Protein 3P9V (pdb70)

Organism: Marinobacter nauticus (strain ATCC 700491 / DSM 11845 / VT8) (NCBI:txid351348)

Foldseek 3Di:
DAKAKDKDKDKDKAQFFLVVLLVQVQPCVNLCVQFPPWDDWACPPQQKTKTKRWDDDDPQIKIFIFMWHWDGDSVQQKIKIFGDPPTGFKGKIWMWHWDGDPGGMIIIMIIMIMMGDIPDDPVCHVVCNVVVNVVVVVSVVSSCSQSCQVVDPHND/DAKAKDKDKDKDKAQFFLCVLLVQVQPCVNLCVQFPPWPDWAPPDQQKIKTWRWDDDDPQIKIAIFMWHWDDDSVQQKIKIFGDPPTGFKGKIWMWHWDDPPGRMIIIMIIMIMMGDIPDPHVCHVPCNVVVRVVVVVRVVSSCSSSVVSD

Secondary structure (DSSP, 8-state):
-EEEEEEEEEEEEESS-HHHHHHHHT-HHHHHTTSTT---EEEEETTEEEE---BSSGGG-B---EEEEEEEETTTTEEEEEE-TTSTTEEEEEEEEEEESSSS-EEEEEEEEEEEEE-S-GGGHHHHHHHHHHHHHHHHHH--TGGGTTSSSS--/-EEEEEEEEEEEEESS-HHHHHHHHH-HHHHHTTSTT---EEEEETTEEEE---BS-GGG-B---EEEEEEEETTTTEEEEEE-TTSTTEEEEEEEEEEESSTT-EEEEEEEEEEEEE-S-GGGHHHHHHHHHHHHHHHHHH--HHHHHT-

B-factor: mean 30.35, std 13.58, range [10.69, 124.87]

CATH classification: 3.30.530.20

InterPro domains:
  IPR019587 Polyketide cyclase/dehydrase [PF10604] (10-152)
  IPR023393 START-like domain superfamily [G3DSA:3.30.530.20] (1-153)

Nearest PDB structures (foldseek):
  3p9v-assembly1_B-2  TM=1.007E+00  e=1.013E-31  Marinobacter nauticus VT8
  2pcs-assembly1_A  TM=7.409E-01  e=5.406E-08  Geobacillus kaustophilus HTA426
  3tl1-assembly2_B  TM=7.132E-01  e=1.121E-06  Streptomyces coelicolor
  2rez-assembly1_A  TM=6.236E-01  e=4.956E-07  Streptomyces glaucescens
  2res-assembly1_A  TM=6.385E-01  e=1.189E-06  Streptomyces glaucescens

Solvent-accessible surface area: 16990 Å² total

Structure (mmCIF, N/CA/C/O backbone):
data_3P9V
#
_entry.id   3P9V
#
_cell.length_a   55.260
_cell.length_b   55.600
_cell.length_c   102.340
_cell.angle_alpha   90.000
_cell.angle_beta   90.000
_cell.angle_gamma   90.000
#
_symmetry.space_group_name_H-M   'P 21 21 21'
#
loop_
_entity.id
_entity.type
_entity.pdbx_description
1 polymer 'Uncharacterized protein'
2 water water
#
loop_
_atom_site.group_PDB
_atom_site.id
_atom_site.type_symbol
_atom_site.label_atom_id
_atom_site.label_alt_id
_atom_site.label_comp_id
_atom_site.label_asym_id
_atom_site.label_entity_id
_atom_site.label_seq_id
_atom_site.pdbx_PDB_ins_code
_atom_site.Cartn_x
_atom_site.Cartn_y
_atom_site.Cartn_z
_atom_site.occupancy
_atom_site.B_iso_or_equiv
_atom_site.auth_seq_id
_atom_site.auth_comp_id
_atom_site.auth_asym_id
_atom_site.auth_atom_id
_atom_site.pdbx_PDB_model_num
ATOM 1 N N . ALA A 1 2 ? 66.803 41.743 70.137 1.00 36.09 2 ALA A N 1
ATOM 2 C CA . ALA A 1 2 ? 66.601 42.727 69.088 1.00 35.54 2 ALA A CA 1
ATOM 3 C C . ALA A 1 2 ? 65.334 43.559 69.258 1.00 27.65 2 ALA A C 1
ATOM 4 O O . ALA A 1 2 ? 65.219 44.601 68.632 1.00 26.40 2 ALA A O 1
ATOM 6 N N . ILE A 1 3 ? 64.386 43.114 70.088 1.00 25.56 3 ILE A N 1
ATOM 7 C CA . ILE A 1 3 ? 63.286 43.996 70.512 1.00 24.86 3 ILE A CA 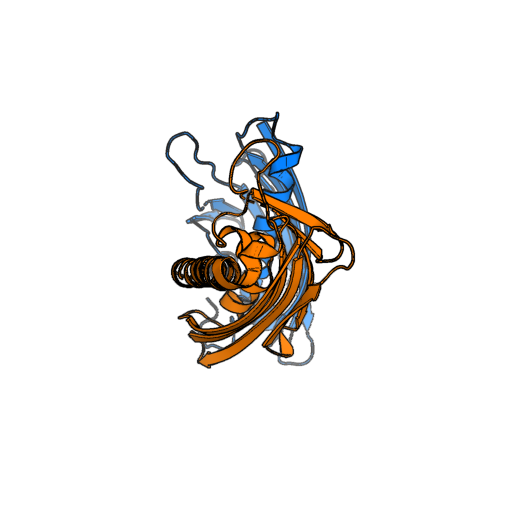1
ATOM 8 C C . ILE A 1 3 ? 63.010 43.844 72.002 1.00 23.68 3 ILE A C 1
ATOM 9 O O . ILE A 1 3 ? 62.724 42.748 72.475 1.00 27.26 3 ILE A O 1
ATOM 14 N N . THR A 1 4 ? 63.102 44.941 72.742 1.00 23.74 4 THR A N 1
ATOM 15 C CA . THR A 1 4 ? 62.717 44.921 74.153 1.00 24.63 4 THR A CA 1
ATOM 16 C C . THR A 1 4 ? 61.372 45.608 74.330 1.00 23.79 4 THR A C 1
ATOM 17 O O . THR A 1 4 ? 61.166 46.723 73.849 1.00 23.01 4 THR A O 1
ATOM 21 N N . VAL A 1 5 ? 60.459 44.916 75.013 1.00 24.92 5 VAL A N 1
ATOM 22 C CA . VAL A 1 5 ? 59.101 45.397 75.242 1.00 25.88 5 VAL A CA 1
ATOM 23 C C . VAL A 1 5 ? 58.906 45.705 76.728 1.00 24.90 5 VAL A C 1
ATOM 24 O O . VAL A 1 5 ? 59.121 44.841 77.578 1.00 27.49 5 VAL A O 1
ATOM 28 N N . SER A 1 6 ? 58.514 46.938 77.038 1.00 21.50 6 SER A N 1
ATOM 29 C CA . SER A 1 6 ? 58.334 47.354 78.419 1.00 28.99 6 SER A CA 1
ATOM 30 C C . SER A 1 6 ? 56.859 47.382 78.780 1.00 29.92 6 SER A C 1
ATOM 31 O O . SER A 1 6 ? 56.060 48.014 78.092 1.00 30.87 6 SER A O 1
ATOM 34 N N . ILE A 1 7 ? 56.503 46.703 79.867 1.00 23.99 7 ILE A N 1
ATOM 35 C CA . ILE A 1 7 ? 55.102 46.606 80.270 1.00 20.15 7 ILE A CA 1
ATOM 36 C C . ILE A 1 7 ? 54.916 47.037 81.714 1.00 21.94 7 ILE A C 1
ATOM 37 O O . ILE A 1 7 ? 55.674 46.628 82.604 1.00 18.93 7 ILE A O 1
ATOM 42 N N . GLU A 1 8 ? 53.901 47.861 81.951 1.00 21.15 8 GLU A N 1
ATOM 43 C CA . GLU A 1 8 ? 53.511 48.198 83.314 1.00 21.67 8 GLU A CA 1
ATOM 44 C C . GLU A 1 8 ? 51.992 48.127 83.378 1.00 29.57 8 GLU A C 1
ATOM 45 O O . GLU A 1 8 ? 51.302 48.746 82.563 1.00 28.40 8 GLU A O 1
ATOM 51 N N . LEU A 1 9 ? 51.465 47.364 84.331 1.00 28.60 9 LEU A N 1
ATOM 52 C CA . LEU A 1 9 ? 50.023 47.160 84.391 1.00 25.66 9 LEU A CA 1
ATOM 53 C C . LEU A 1 9 ? 49.521 46.904 85.807 1.00 21.52 9 LEU A C 1
ATOM 54 O O . LEU A 1 9 ? 50.285 46.511 86.693 1.00 20.82 9 LEU A O 1
ATOM 59 N N . ASN A 1 10 ? 48.225 47.142 85.982 1.00 21.82 10 ASN A N 1
ATOM 60 C CA . ASN A 1 10 ? 47.537 47.022 87.262 1.00 19.41 10 ASN A CA 1
ATOM 61 C C . ASN A 1 10 ? 46.188 46.372 87.012 1.00 16.80 10 ASN A C 1
ATOM 62 O O . ASN A 1 10 ? 45.589 46.570 85.952 1.00 19.62 10 ASN A O 1
ATOM 67 N N . ARG A 1 11 ? 45.718 45.589 87.976 1.00 16.27 11 ARG A N 1
ATOM 68 C CA . ARG A 1 11 ? 44.349 45.068 87.931 1.00 17.48 11 ARG A CA 1
ATOM 69 C C . ARG A 1 11 ? 43.738 45.185 89.307 1.00 21.01 11 ARG A C 1
ATOM 70 O O . ARG A 1 11 ? 44.428 45.052 90.320 1.00 20.86 11 ARG A O 1
ATOM 78 N N . ASP A 1 12 ? 42.439 45.442 89.339 1.00 20.23 12 ASP A N 1
ATOM 79 C CA . ASP A 1 12 ? 41.710 45.433 90.589 1.00 24.57 12 ASP A CA 1
ATOM 80 C C . ASP A 1 12 ? 40.641 44.369 90.446 1.00 29.42 12 ASP A C 1
ATOM 81 O O . ASP A 1 12 ? 40.017 44.240 89.391 1.00 26.92 12 ASP A O 1
ATOM 86 N N . LEU A 1 13 ? 40.449 43.585 91.495 1.00 26.76 13 LEU A N 1
ATOM 87 C CA . LEU A 1 13 ? 39.311 42.683 91.527 1.00 34.40 13 LEU A CA 1
ATOM 88 C C . LEU A 1 13 ? 38.980 42.238 92.941 1.00 30.74 13 LEU A C 1
ATOM 89 O O . LEU A 1 13 ? 39.786 42.357 93.862 1.00 24.17 13 LEU A O 1
ATOM 94 N N . GLU A 1 14 ? 37.768 41.731 93.096 1.00 25.26 14 GLU A N 1
ATOM 95 C CA . GLU A 1 14 ? 37.344 41.180 94.358 1.00 21.78 14 GLU A CA 1
ATOM 96 C C . GLU A 1 14 ? 37.199 39.687 94.159 1.00 23.73 14 GLU A C 1
ATOM 97 O O . GLU A 1 14 ? 36.462 39.252 93.272 1.00 27.74 14 GLU A O 1
ATOM 103 N N . ILE A 1 15 ? 37.915 38.908 94.968 1.00 23.40 15 ILE A N 1
ATOM 104 C CA . ILE A 1 15 ? 37.798 37.451 94.963 1.00 24.29 15 ILE A CA 1
ATOM 105 C C . ILE A 1 15 ? 36.857 37.005 96.090 1.00 24.05 15 ILE A C 1
ATOM 106 O O . ILE A 1 15 ? 37.057 37.366 97.254 1.00 23.42 15 ILE A O 1
ATOM 111 N N . PRO A 1 16 ? 35.833 36.206 95.748 1.00 26.82 16 PRO A N 1
ATOM 112 C CA . PRO A 1 16 ? 34.783 35.844 96.704 1.00 25.37 16 PRO A CA 1
ATOM 113 C C . PRO A 1 16 ? 35.199 34.740 97.680 1.00 28.24 16 PRO A C 1
ATOM 114 O O . PRO A 1 16 ? 34.541 33.700 97.775 1.00 27.77 16 PRO A O 1
ATOM 118 N N . ALA A 1 17 ? 36.287 34.974 98.401 1.00 20.94 17 ALA A N 1
ATOM 119 C CA . ALA A 1 17 ? 36.684 34.087 99.483 1.00 23.82 17 ALA A CA 1
ATOM 120 C C . ALA A 1 17 ? 37.361 34.890 100.574 1.00 21.68 17 ALA A C 1
ATOM 121 O O . ALA A 1 17 ? 37.816 36.014 100.341 1.00 20.62 17 ALA A O 1
ATOM 123 N N . SER A 1 18 ? 37.439 34.301 101.762 1.00 21.18 18 SER A N 1
ATOM 124 C CA . SER A 1 18 ? 37.997 34.986 102.927 1.00 23.33 18 SER A CA 1
ATOM 125 C C . SER A 1 18 ? 39.445 35.433 102.724 1.00 22.79 18 SER A C 1
ATOM 126 O O . SER A 1 18 ? 40.192 34.878 101.904 1.00 22.95 18 SER A O 1
ATOM 129 N N . TYR A 1 19 ? 39.842 36.443 103.485 1.00 21.61 19 TYR A N 1
ATOM 130 C CA . TYR A 1 19 ? 41.191 36.971 103.381 1.00 26.99 19 TYR A CA 1
ATOM 131 C C . TYR A 1 19 ? 42.247 35.888 103.596 1.00 24.69 19 TYR A C 1
ATOM 132 O O . TYR A 1 19 ? 43.227 35.807 102.849 1.00 20.26 19 TYR A O 1
ATOM 141 N N . ASP A 1 20 ? 42.062 35.071 104.630 1.00 25.81 20 ASP A N 1
ATOM 142 C CA . ASP A 1 20 ? 43.013 34.004 104.929 1.00 30.66 20 ASP A CA 1
ATOM 143 C C . ASP A 1 20 ? 43.191 33.051 103.748 1.00 27.20 20 ASP A C 1
ATOM 144 O O . ASP A 1 20 ? 44.318 32.720 103.396 1.00 24.82 20 ASP A O 1
ATOM 149 N N . GLU A 1 21 ? 42.081 32.608 103.158 1.00 21.73 21 GLU A N 1
ATOM 150 C CA . GLU A 1 21 ? 42.130 31.724 101.985 1.00 23.20 21 GLU A CA 1
ATOM 151 C C . GLU A 1 21 ? 42.771 32.376 100.770 1.00 24.58 21 GLU A C 1
ATOM 152 O O . GLU A 1 21 ? 43.617 31.783 100.111 1.00 22.00 21 GLU A O 1
ATOM 158 N N . VAL A 1 22 ? 42.348 33.592 100.459 1.00 20.87 22 VAL A N 1
ATOM 159 C CA . VAL A 1 22 ? 42.923 34.295 99.319 1.00 24.88 22 VAL A CA 1
ATOM 160 C C . VAL A 1 22 ? 44.413 34.571 99.522 1.00 22.07 22 VAL A C 1
ATOM 161 O O . VAL A 1 22 ? 45.212 34.310 98.632 1.00 16.18 22 VAL A O 1
ATOM 165 N N . PHE A 1 23 ? 44.807 35.072 100.691 1.00 21.01 23 PHE A N 1
ATOM 166 C CA . PHE A 1 23 ? 46.228 35.328 100.908 1.00 21.54 23 PHE A CA 1
ATOM 167 C C . PHE A 1 23 ? 47.043 34.036 100.793 1.00 24.50 23 PHE A C 1
ATOM 168 O O . PHE A 1 23 ? 48.082 33.995 100.124 1.00 21.54 23 PHE A O 1
ATOM 176 N N . ASP A 1 24 ? 46.556 32.982 101.430 1.00 18.16 24 ASP A N 1
ATOM 177 C CA . ASP A 1 24 ? 47.281 31.718 101.456 1.00 24.93 24 ASP A CA 1
ATOM 178 C C . ASP A 1 24 ? 47.526 31.157 100.052 1.00 26.39 24 ASP A C 1
ATOM 179 O O . ASP A 1 24 ? 48.587 30.590 99.791 1.00 23.71 24 ASP A O 1
ATOM 184 N N . LEU A 1 25 ? 46.551 31.339 99.158 1.00 21.99 25 LEU A N 1
ATOM 185 C CA . LEU A 1 25 ? 46.682 30.932 97.746 1.00 18.94 25 LEU A CA 1
ATOM 186 C C . LEU A 1 25 ? 47.713 31.767 96.989 1.00 17.48 25 LEU A C 1
ATOM 187 O O . LEU A 1 25 ? 48.613 31.224 96.358 1.00 17.40 25 LEU A O 1
ATOM 192 N N . LEU A 1 26 ? 47.574 33.089 97.058 1.00 16.82 26 LEU A N 1
ATOM 193 C CA . LEU A 1 26 ? 48.439 33.994 96.305 1.00 16.36 26 LEU A CA 1
ATOM 194 C C . LEU A 1 26 ? 49.877 33.989 96.834 1.00 16.43 26 LEU A C 1
ATOM 195 O O . LEU A 1 26 ? 50.808 34.322 96.104 1.00 23.75 26 LEU A O 1
ATOM 200 N N . ALA A 1 27 ? 50.047 33.620 98.105 1.00 16.56 27 ALA A N 1
ATOM 201 C CA . ALA A 1 27 ? 51.377 33.522 98.707 1.00 20.58 27 ALA A CA 1
ATOM 202 C C . ALA A 1 27 ? 52.089 32.213 98.320 1.00 23.60 27 ALA A C 1
ATOM 203 O O . ALA A 1 27 ? 53.296 32.062 98.524 1.00 21.78 27 ALA A O 1
ATOM 205 N N . ASP A 1 28 ? 51.329 31.278 97.760 1.00 19.14 28 ASP A N 1
ATOM 206 C CA . ASP A 1 28 ? 51.832 29.958 97.375 1.00 17.22 28 ASP A CA 1
ATOM 207 C C . ASP A 1 28 ? 52.090 29.981 95.860 1.00 14.04 28 ASP A C 1
ATOM 208 O O . ASP A 1 28 ? 51.175 29.762 95.075 1.00 16.12 28 ASP A O 1
ATOM 213 N N . VAL A 1 29 ? 53.325 30.264 95.457 1.00 16.70 29 VAL A N 1
ATOM 214 C CA . VAL A 1 29 ? 53.611 30.533 94.050 1.00 21.41 29 VAL A CA 1
ATOM 215 C C . VAL A 1 29 ? 53.219 29.369 93.144 1.00 18.32 29 VAL A C 1
ATOM 216 O O . VAL A 1 29 ? 52.560 29.576 92.134 1.00 17.25 29 VAL A O 1
ATOM 220 N N . PRO A 1 30 ? 53.591 28.135 93.515 1.00 19.49 30 PRO A N 1
ATOM 221 C CA . PRO A 1 30 ? 53.168 26.997 92.682 1.00 19.33 30 PRO A CA 1
ATOM 222 C C . PRO A 1 30 ? 51.638 26.860 92.523 1.00 19.01 30 PRO A C 1
ATOM 223 O O . PRO A 1 30 ? 51.133 26.589 91.430 1.00 17.47 30 PRO A O 1
ATOM 227 N N . LYS A 1 31 ? 50.887 27.063 93.594 1.00 17.32 31 LYS A N 1
ATOM 228 C CA . LYS A 1 31 ? 49.441 26.880 93.507 1.00 15.36 31 LYS A CA 1
ATOM 229 C C . LYS A 1 31 ? 48.800 28.042 92.724 1.00 17.11 31 LYS A C 1
ATOM 230 O O . LYS A 1 31 ? 47.925 27.827 91.879 1.00 16.12 31 LYS A O 1
ATOM 236 N N . SER A 1 32 ? 49.267 29.258 92.999 1.00 16.45 32 SER A N 1
ATOM 237 C CA . SER A 1 32 ? 48.882 30.438 92.241 1.00 16.25 32 SER A CA 1
ATOM 238 C C . SER A 1 32 ? 49.183 30.245 90.759 1.00 16.43 32 SER A C 1
ATOM 239 O O . SER A 1 32 ? 48.331 30.509 89.909 1.00 17.79 32 SER A O 1
ATOM 242 N N . ALA A 1 33 ? 50.405 29.798 90.469 1.00 17.93 33 ALA A N 1
ATOM 243 C CA . ALA A 1 33 ? 50.885 29.673 89.094 1.00 21.24 33 ALA A CA 1
ATOM 244 C C . ALA A 1 33 ? 50.053 28.693 88.281 1.00 21.16 33 ALA A C 1
ATOM 245 O O . ALA A 1 33 ? 49.953 28.812 87.055 1.00 17.90 33 ALA A O 1
ATOM 247 N N . SER A 1 34 ? 49.449 27.722 88.959 1.00 19.11 34 SER A N 1
ATOM 248 C CA . SER A 1 34 ? 48.578 26.774 88.278 1.00 21.69 34 SER A CA 1
ATOM 249 C C . SER A 1 34 ? 47.415 27.472 87.580 1.00 23.70 34 SER A C 1
ATOM 250 O O . SER A 1 34 ? 46.819 26.910 86.673 1.00 24.91 34 SER A O 1
ATOM 253 N N . HIS A 1 35 ? 47.106 28.700 87.999 1.00 18.89 35 HIS A N 1
ATOM 254 C CA . HIS A 1 35 ? 46.016 29.474 87.399 1.00 15.23 35 HIS A CA 1
ATOM 255 C C . HIS A 1 35 ? 46.514 30.439 86.327 1.00 17.16 35 HIS A C 1
ATOM 256 O O . HIS A 1 35 ? 45.731 31.180 85.736 1.00 17.33 35 HIS A O 1
ATOM 263 N N . PHE A 1 36 ? 47.818 30.446 86.081 1.00 13.78 36 PHE A N 1
ATOM 264 C CA . PHE A 1 36 ? 48.360 31.333 85.059 1.00 14.55 36 PHE A CA 1
ATOM 265 C C . PHE A 1 36 ? 48.425 30.574 83.746 1.00 18.52 36 PHE A C 1
ATOM 266 O O . PHE A 1 36 ? 48.940 29.457 83.701 1.00 21.30 36 PHE A O 1
ATOM 274 N N . PRO A 1 37 ? 47.883 31.165 82.667 1.00 10.69 37 PRO A N 1
ATOM 275 C CA . PRO A 1 37 ? 47.831 30.431 81.396 1.00 14.24 37 PRO A CA 1
ATOM 276 C C . PRO A 1 37 ? 49.202 30.258 80.744 1.00 21.00 37 PRO A C 1
ATOM 277 O O . PRO A 1 37 ? 50.076 31.119 80.888 1.00 24.09 37 PRO A O 1
ATOM 281 N N . LYS A 1 38 ? 49.379 29.138 80.052 1.00 16.85 38 LYS A N 1
ATOM 282 C CA . LYS A 1 38 ? 50.517 28.930 79.168 1.00 22.22 38 LYS A CA 1
ATOM 283 C C . LYS A 1 38 ? 51.870 28.937 79.863 1.00 22.31 38 LYS A C 1
ATOM 284 O O . LYS A 1 38 ? 52.871 29.376 79.286 1.00 23.70 38 LYS A O 1
ATOM 290 N N . VAL A 1 39 ? 51.911 28.457 81.101 1.00 22.21 39 VAL A N 1
ATOM 291 C CA . VAL A 1 39 ? 53.186 28.227 81.762 1.00 18.11 39 VAL A CA 1
ATOM 292 C C . VAL A 1 39 ? 53.724 26.867 81.339 1.00 23.02 39 VAL A C 1
ATOM 293 O O . VAL A 1 39 ? 53.007 25.879 81.375 1.00 25.24 39 VAL A O 1
ATOM 297 N N . ASP A 1 40 ? 54.982 26.817 80.920 1.00 22.20 40 ASP A N 1
ATOM 298 C CA . ASP A 1 40 ? 55.584 25.560 80.504 1.00 24.53 40 ASP A CA 1
ATOM 299 C C . ASP A 1 40 ? 56.294 24.904 81.689 1.00 25.98 40 ASP A C 1
ATOM 300 O O . ASP A 1 40 ? 56.106 23.717 81.957 1.00 26.66 40 ASP A O 1
ATOM 305 N N . LYS A 1 41 ? 57.091 25.686 82.408 1.00 19.06 41 LYS A N 1
ATOM 306 C CA . LYS A 1 41 ? 57.786 25.211 83.600 1.00 26.88 41 LYS A CA 1
ATOM 307 C C . LYS A 1 41 ? 57.772 26.285 84.662 1.00 24.49 41 LYS A C 1
ATOM 308 O O . LYS A 1 41 ? 57.891 27.472 84.353 1.00 27.33 41 LYS A O 1
ATOM 314 N N . LEU A 1 42 ? 57.636 25.860 85.915 1.00 21.62 42 LEU A N 1
ATOM 315 C CA . LEU A 1 42 ? 57.856 26.728 87.058 1.00 16.56 42 LEU A CA 1
ATOM 316 C C . LEU A 1 42 ? 58.875 26.046 87.968 1.00 25.96 42 LEU A C 1
ATOM 317 O O . LEU A 1 42 ? 58.537 25.146 88.731 1.00 32.62 42 LEU A O 1
ATOM 322 N N . VAL A 1 43 ? 60.132 26.452 87.858 1.00 18.82 43 VAL A N 1
ATOM 323 C CA . VAL A 1 43 ? 61.208 25.788 88.591 1.00 23.32 43 VAL A CA 1
ATOM 324 C C . VAL A 1 43 ? 61.306 26.337 89.999 1.00 23.37 43 VAL A C 1
ATOM 325 O O . VAL A 1 43 ? 61.529 27.529 90.199 1.00 25.05 43 VAL A O 1
ATOM 329 N N . ASP A 1 44 ? 61.115 25.460 90.974 1.00 19.96 44 ASP A N 1
ATOM 330 C CA . ASP A 1 44 ? 61.309 25.807 92.374 1.00 22.54 44 ASP A CA 1
ATOM 331 C C . ASP A 1 44 ? 62.810 25.906 92.657 1.00 24.28 44 ASP A C 1
ATOM 332 O O . ASP A 1 44 ? 63.516 24.898 92.630 1.00 29.82 44 ASP A O 1
ATOM 337 N N . LEU A 1 45 ? 63.299 27.114 92.927 1.00 23.53 45 LEU A N 1
ATOM 338 C CA . LEU A 1 45 ? 64.736 27.329 93.123 1.00 29.38 45 LEU A CA 1
ATOM 339 C C . LEU A 1 45 ? 65.097 27.351 94.608 1.00 30.29 45 LEU A C 1
ATOM 340 O O . LEU A 1 45 ? 66.253 27.567 94.982 1.00 31.01 45 LEU A O 1
ATOM 345 N N . GLY A 1 46 ? 64.100 27.114 95.453 1.00 32.34 46 GLY A N 1
ATOM 346 C CA . GLY A 1 46 ? 64.279 27.200 96.891 1.00 30.33 46 GLY A CA 1
ATOM 347 C C . GLY A 1 46 ? 64.415 28.641 97.347 1.00 35.02 46 GLY A C 1
ATOM 348 O O . GLY A 1 46 ? 64.683 29.540 96.545 1.00 27.23 46 GLY A O 1
ATOM 349 N N . ASN A 1 47 ? 64.239 28.857 98.645 1.00 35.38 47 ASN A N 1
ATOM 350 C CA . ASN A 1 47 ? 64.351 30.188 99.242 1.00 43.97 47 ASN A CA 1
ATOM 351 C C . ASN A 1 47 ? 63.427 31.235 98.607 1.00 39.94 47 ASN A C 1
ATOM 352 O O . ASN A 1 47 ? 63.810 32.392 98.445 1.00 39.93 47 ASN A O 1
ATOM 357 N N . ASN A 1 48 ? 62.219 30.820 98.242 1.00 31.24 48 ASN A N 1
ATOM 358 C CA . ASN A 1 48 ? 61.232 31.746 97.693 1.00 35.42 48 ASN A CA 1
ATOM 359 C C . ASN A 1 48 ? 61.573 32.285 96.311 1.00 29.00 48 ASN A C 1
ATOM 360 O O . ASN A 1 48 ? 61.071 33.333 95.905 1.00 25.96 48 ASN A O 1
ATOM 365 N N . ALA A 1 49 ? 62.432 31.576 95.590 1.00 24.28 49 ALA A N 1
ATOM 366 C CA . ALA A 1 49 ? 62.764 31.961 94.224 1.00 25.45 49 ALA A CA 1
ATOM 367 C C . ALA A 1 49 ? 62.198 30.946 93.240 1.00 26.88 49 ALA A C 1
ATOM 368 O O . ALA A 1 49 ? 62.164 29.745 93.531 1.00 24.09 49 ALA A O 1
ATOM 370 N N . TYR A 1 50 ? 61.732 31.433 92.087 1.00 22.24 50 TYR A N 1
ATOM 371 C CA . TYR A 1 50 ? 61.160 30.576 91.060 1.00 21.51 50 TYR A CA 1
ATOM 372 C C . TYR A 1 50 ? 61.513 31.059 89.659 1.00 23.50 50 TYR A C 1
ATOM 373 O O . TYR A 1 50 ? 61.523 32.258 89.385 1.00 21.36 50 TYR A O 1
ATOM 382 N N . ARG A 1 51 ? 61.801 30.115 88.768 1.00 17.59 51 ARG A N 1
ATOM 383 C CA . ARG A 1 51 ? 62.002 30.455 87.371 1.00 18.49 51 ARG A CA 1
ATOM 384 C C . ARG A 1 51 ? 60.768 30.083 86.582 1.00 18.70 51 ARG A C 1
ATOM 385 O O . ARG A 1 51 ? 60.273 28.955 86.670 1.00 21.28 51 ARG A O 1
ATOM 393 N N . TRP A 1 52 ? 60.277 31.050 85.817 1.00 17.28 52 TRP A N 1
ATOM 394 C CA . TRP A 1 52 ? 59.128 30.854 84.948 1.00 18.02 52 TRP A CA 1
ATOM 395 C C . TRP A 1 52 ? 59.597 30.642 83.529 1.00 17.55 52 TRP A C 1
ATOM 396 O O . TRP A 1 52 ? 60.377 31.435 83.006 1.00 20.13 52 TRP A O 1
ATOM 407 N N . GLU A 1 53 ? 59.107 29.586 82.892 1.00 18.70 53 GLU A N 1
ATOM 408 C CA . GLU A 1 53 ? 59.388 29.374 81.475 1.00 17.27 53 GLU A CA 1
ATOM 409 C C . GLU A 1 53 ? 58.042 29.252 80.778 1.00 17.26 53 GLU A C 1
ATOM 410 O O . GLU A 1 53 ? 57.287 28.305 81.007 1.00 21.42 53 GLU A O 1
ATOM 424 N N . GLU A 1 55 ? 55.290 29.008 77.591 1.00 26.48 55 GLU A N 1
ATOM 425 C CA . GLU A 1 55 ? 55.250 28.205 76.379 1.00 29.10 55 GLU A CA 1
ATOM 426 C C . GLU A 1 55 ? 55.888 28.987 75.231 1.00 27.70 55 GLU A C 1
ATOM 427 O O . GLU A 1 55 ? 55.727 30.208 75.123 1.00 24.24 55 GLU A O 1
ATOM 433 N N . LYS A 1 56 ? 56.625 28.291 74.377 1.00 29.74 56 LYS A N 1
ATOM 434 C CA . LYS A 1 56 ? 57.284 28.971 73.268 1.00 29.27 56 LYS A CA 1
ATOM 435 C C . LYS A 1 56 ? 56.313 29.291 72.141 1.00 28.20 56 LYS A C 1
ATOM 436 O O . LYS A 1 56 ? 55.245 28.689 72.044 1.00 29.23 56 LYS A O 1
ATOM 442 N N . VAL A 1 57 ? 56.675 30.261 71.305 1.00 22.14 57 VAL A N 1
ATOM 443 C CA . VAL A 1 57 ? 55.958 30.497 70.051 1.00 38.82 57 VAL A CA 1
ATOM 444 C C . VAL A 1 57 ? 56.953 30.847 68.934 1.00 43.27 57 VAL A C 1
ATOM 445 O O . VAL A 1 57 ? 57.731 31.779 69.085 1.00 43.41 57 VAL A O 1
ATOM 449 N N . GLY A 1 58 ? 56.972 30.094 67.833 1.00 61.29 58 GLY A N 1
ATOM 450 C CA . GLY A 1 58 ? 56.171 28.899 67.659 1.00 64.76 58 GLY A CA 1
ATOM 451 C C . GLY A 1 58 ? 56.808 27.830 66.780 1.00 65.03 58 GLY A C 1
ATOM 452 O O . GLY A 1 58 ? 56.384 26.675 66.833 1.00 75.25 58 GLY A O 1
ATOM 453 N N . VAL A 1 59 ? 57.814 28.185 65.974 1.00 58.60 59 VAL A N 1
ATOM 454 C CA . VAL A 1 59 ? 58.415 27.207 65.044 1.00 51.98 59 VAL A CA 1
ATOM 455 C C . VAL A 1 59 ? 59.953 27.128 65.018 1.00 43.96 59 VAL A C 1
ATOM 456 O O . VAL A 1 59 ? 60.629 28.066 64.582 1.00 31.70 59 VAL A O 1
ATOM 460 N N . ASP A 1 60 ? 60.484 25.982 65.447 1.00 38.37 60 ASP A N 1
ATOM 461 C CA . ASP A 1 60 ? 61.911 25.656 65.336 1.00 30.26 60 ASP A CA 1
ATOM 462 C C . ASP A 1 60 ? 62.825 26.836 65.686 1.00 36.98 60 ASP A C 1
ATOM 463 O O . ASP A 1 60 ? 62.694 27.431 66.755 1.00 42.94 60 ASP A O 1
ATOM 468 N N . LYS A 1 61 ? 63.740 27.173 64.782 1.00 34.46 61 LYS A N 1
ATOM 469 C CA . LYS A 1 61 ? 64.782 28.145 65.089 1.00 40.32 61 LYS A CA 1
ATOM 470 C C . LYS A 1 61 ? 64.249 29.564 65.244 1.00 33.66 61 LYS A C 1
ATOM 471 O O . LYS A 1 61 ? 64.880 30.397 65.888 1.00 34.42 61 LYS A O 1
ATOM 477 N N . HIS A 1 62 ? 63.090 29.836 64.655 1.00 27.72 62 HIS A N 1
ATOM 478 C CA . HIS A 1 62 ? 62.513 31.176 64.720 1.00 28.50 62 HIS A CA 1
ATOM 479 C C . HIS A 1 62 ? 61.570 31.346 65.903 1.00 34.41 62 HIS A C 1
ATOM 480 O O . HIS A 1 62 ? 60.990 32.414 66.087 1.00 32.02 62 HIS A O 1
ATOM 487 N N . ALA A 1 63 ? 61.414 30.297 66.704 1.00 37.47 63 ALA A N 1
ATOM 488 C CA . ALA A 1 63 ? 60.546 30.382 67.873 1.00 33.69 63 ALA A CA 1
ATOM 489 C C . ALA A 1 63 ? 61.177 31.246 68.963 1.00 32.37 63 ALA A C 1
ATOM 490 O O . ALA A 1 63 ? 62.401 31.386 69.046 1.00 28.71 63 ALA A O 1
ATOM 492 N N . ILE A 1 64 ? 60.321 31.841 69.784 1.00 31.58 64 ILE A N 1
ATOM 493 C CA . ILE A 1 64 ? 60.758 32.652 70.909 1.00 26.02 64 ILE A CA 1
ATOM 494 C C . ILE A 1 64 ? 60.128 32.113 72.197 1.00 29.19 64 ILE A C 1
ATOM 495 O O . ILE A 1 64 ? 59.087 31.456 72.164 1.00 27.99 64 ILE A O 1
ATOM 500 N N . GLN A 1 65 ? 60.764 32.368 73.330 1.00 25.12 65 GLN A N 1
ATOM 501 C CA . GLN A 1 65 ? 60.204 31.925 74.603 1.00 23.74 65 GLN A CA 1
ATOM 502 C C . GLN A 1 65 ? 60.552 32.904 75.710 1.00 26.33 65 GLN A C 1
ATOM 503 O O . GLN A 1 65 ? 61.711 33.309 75.846 1.00 25.02 65 GLN A O 1
ATOM 509 N N . SER A 1 66 ? 59.547 33.297 76.490 1.00 21.11 66 SER A N 1
ATOM 510 C CA . SER A 1 66 ? 59.778 34.140 77.657 1.00 23.41 66 SER A CA 1
ATOM 511 C C . SER A 1 66 ? 60.247 33.300 78.840 1.00 21.39 66 SER A C 1
ATOM 512 O O . SER A 1 66 ? 59.576 32.342 79.231 1.00 23.80 66 SER A O 1
ATOM 515 N N . VAL A 1 67 ? 61.400 33.662 79.404 1.00 17.95 67 VAL A N 1
ATOM 516 C CA . VAL A 1 67 ? 61.941 33.010 80.599 1.00 20.12 67 VAL A CA 1
ATOM 517 C C . VAL A 1 67 ? 62.410 34.071 81.573 1.00 18.32 67 VAL A C 1
ATOM 518 O O . VAL A 1 67 ? 63.114 34.997 81.177 1.00 15.72 67 VAL A O 1
ATO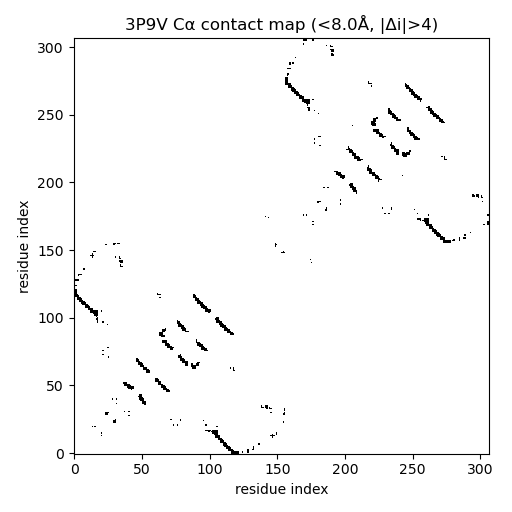M 522 N N . TYR A 1 68 ? 62.027 33.945 82.838 1.00 18.88 68 TYR A N 1
ATOM 523 C CA . TYR A 1 68 ? 62.483 34.894 83.853 1.00 23.03 68 TYR A CA 1
ATOM 524 C C . TYR A 1 68 ? 62.383 34.299 85.248 1.00 21.41 68 TYR A C 1
ATOM 525 O O . TYR A 1 68 ? 61.594 33.383 85.491 1.00 19.81 68 TYR A O 1
ATOM 534 N N . ALA A 1 69 ? 63.173 34.839 86.170 1.00 17.93 69 ALA A N 1
ATOM 535 C CA . ALA A 1 69 ? 63.179 34.367 87.544 1.00 22.27 69 ALA A CA 1
ATOM 536 C C . ALA A 1 69 ? 62.908 35.516 88.518 1.00 18.30 69 ALA A C 1
ATOM 537 O O . ALA A 1 69 ? 63.351 36.647 88.302 1.00 20.62 69 ALA A O 1
ATOM 539 N N . CYS A 1 70 ? 62.170 35.214 89.581 1.00 16.53 70 CYS A N 1
ATOM 540 C CA . CYS A 1 70 ? 61.810 36.193 90.590 1.00 16.47 70 CYS A CA 1
ATOM 541 C C . CYS A 1 70 ? 62.002 35.643 91.988 1.00 21.04 70 CYS A C 1
ATOM 542 O O . CYS A 1 70 ? 61.875 34.445 92.206 1.00 17.56 70 CYS A O 1
ATOM 545 N N . THR A 1 71 ? 62.269 36.539 92.936 1.00 18.00 71 THR A N 1
ATOM 546 C CA . THR A 1 71 ? 62.223 36.208 94.357 1.00 19.97 71 THR A CA 1
ATOM 547 C C . THR A 1 71 ? 60.958 36.795 94.983 1.00 22.63 71 THR A C 1
ATOM 548 O O . THR A 1 71 ? 60.632 37.967 94.763 1.00 20.11 71 THR A O 1
ATOM 552 N N . TYR A 1 72 ? 60.262 35.995 95.786 1.00 19.94 72 TYR A N 1
ATOM 553 C CA . TYR A 1 72 ? 58.986 36.415 96.369 1.00 19.26 72 TYR A CA 1
ATOM 554 C C . TYR A 1 72 ? 59.061 36.729 97.854 1.00 27.23 72 TYR A C 1
ATOM 555 O O . TYR A 1 72 ? 59.793 36.072 98.598 1.00 25.36 72 TYR A O 1
ATOM 564 N N . HIS A 1 73 ? 58.280 37.721 98.277 1.00 24.04 73 HIS A N 1
ATOM 565 C CA . HIS A 1 73 ? 58.221 38.129 99.682 1.00 24.39 73 HIS A CA 1
ATOM 566 C C . HIS A 1 73 ? 56.774 38.339 100.117 1.00 25.95 73 HIS A C 1
ATOM 567 O O . HIS A 1 73 ? 56.066 39.167 99.546 1.00 21.59 73 HIS A O 1
ATOM 574 N N . ALA A 1 74 ? 56.344 37.585 101.127 1.00 24.09 74 ALA A N 1
ATOM 575 C CA . ALA A 1 74 ? 54.959 37.626 101.599 1.00 26.73 74 ALA A CA 1
ATOM 576 C C . ALA A 1 74 ? 54.866 38.203 103.013 1.00 31.45 74 ALA A C 1
ATOM 577 O O . ALA A 1 74 ? 55.621 37.813 103.901 1.00 30.37 74 ALA A O 1
ATOM 579 N N . ASP A 1 75 ? 53.940 39.133 103.219 1.00 28.31 75 ASP A N 1
ATOM 580 C CA . ASP A 1 75 ? 53.731 39.727 104.540 1.00 29.28 75 ASP A CA 1
ATOM 581 C C . ASP A 1 75 ? 52.236 39.743 104.823 1.00 24.45 75 ASP A C 1
ATOM 582 O O . ASP A 1 75 ? 51.520 40.671 104.422 1.00 25.14 75 ASP A O 1
ATOM 587 N N . LYS A 1 76 ? 51.766 38.700 105.497 1.00 23.77 76 LYS A N 1
ATOM 588 C CA . LYS A 1 76 ? 50.338 38.502 105.688 1.00 28.52 76 LYS A CA 1
ATOM 589 C C . LYS A 1 76 ? 49.714 39.597 106.546 1.00 30.02 76 LYS A C 1
ATOM 590 O O . LYS A 1 76 ? 48.563 39.986 106.329 1.00 25.77 76 LYS A O 1
ATOM 596 N N . GLU A 1 77 ? 50.482 40.091 107.515 1.00 33.25 77 GLU A N 1
ATOM 597 C CA . GLU A 1 77 ? 50.025 41.161 108.404 1.00 34.84 77 GLU A CA 1
ATOM 598 C C . GLU A 1 77 ? 49.733 42.443 107.628 1.00 24.72 77 GLU A C 1
ATOM 599 O O . GLU A 1 77 ? 48.710 43.096 107.839 1.00 30.50 77 GLU A O 1
ATOM 605 N N . ALA A 1 78 ? 50.644 42.790 106.727 1.00 27.98 78 ALA A N 1
ATOM 606 C CA . ALA A 1 78 ? 50.518 43.975 105.888 1.00 30.23 78 ALA A CA 1
ATOM 607 C C . ALA A 1 78 ? 49.589 43.762 104.685 1.00 25.29 78 ALA A C 1
ATOM 608 O O . ALA A 1 78 ? 49.145 44.725 104.062 1.00 27.14 78 ALA A O 1
ATOM 610 N N . GLY A 1 79 ? 49.301 42.507 104.367 1.00 25.42 79 GLY A N 1
ATOM 611 C CA . GLY A 1 79 ? 48.452 42.200 103.229 1.00 26.41 79 GLY A CA 1
ATOM 612 C C . GLY A 1 79 ? 49.145 42.522 101.919 1.00 23.53 79 GLY A C 1
ATOM 613 O O . GLY A 1 79 ? 48.520 43.020 100.974 1.00 25.71 79 GLY A O 1
ATOM 614 N N . LYS A 1 80 ? 50.443 42.233 101.860 1.00 21.33 80 LYS A N 1
ATOM 615 C CA . LYS A 1 80 ? 51.227 42.500 100.662 1.00 24.86 80 LYS A CA 1
ATOM 616 C C . LYS A 1 80 ? 52.153 41.331 100.309 1.00 22.92 80 LYS A C 1
ATOM 617 O O . LYS A 1 80 ? 52.781 40.739 101.178 1.00 26.39 80 LYS A O 1
ATOM 623 N N . ILE A 1 81 ? 52.227 41.011 99.021 1.00 19.45 81 ILE A N 1
ATOM 624 C CA . ILE A 1 81 ? 53.123 39.983 98.520 1.00 14.65 81 ILE A CA 1
ATOM 625 C C . ILE A 1 81 ? 53.846 40.667 97.376 1.00 21.02 81 ILE A C 1
ATOM 626 O O . ILE A 1 81 ? 53.200 41.240 96.505 1.00 20.31 81 ILE A O 1
ATOM 631 N N . THR A 1 82 ? 55.173 40.664 97.386 1.00 18.73 82 THR A N 1
ATOM 632 C CA . THR A 1 82 ? 55.893 41.312 96.303 1.00 19.53 82 THR A CA 1
ATOM 633 C C . THR A 1 82 ? 56.874 40.345 95.657 1.00 19.53 82 THR A C 1
ATOM 634 O O . THR A 1 82 ? 57.269 39.347 96.261 1.00 23.96 82 THR A O 1
ATOM 638 N N . TRP A 1 83 ? 57.256 40.645 94.423 1.00 20.09 83 TRP A N 1
ATOM 639 C CA . TRP A 1 83 ? 58.311 39.883 93.771 1.00 18.39 83 TRP A CA 1
ATOM 640 C C . TRP A 1 83 ? 59.254 40.782 92.980 1.00 20.94 83 TRP A C 1
ATOM 641 O O . TRP A 1 83 ? 58.844 41.805 92.434 1.00 20.71 83 TRP A O 1
ATOM 652 N N . SER A 1 84 ? 60.529 40.406 92.951 1.00 22.24 84 SER A N 1
ATOM 653 C CA . SER A 1 84 ? 61.534 41.210 92.270 1.00 20.17 84 SER A CA 1
ATOM 654 C C . SER A 1 84 ? 62.395 40.333 91.362 1.00 15.86 84 SER A C 1
ATOM 655 O O . SER A 1 84 ? 62.498 39.130 91.568 1.00 18.91 84 SER A O 1
ATOM 658 N N . PRO A 1 85 ? 63.012 40.943 90.348 1.00 22.52 85 PRO A N 1
ATOM 659 C CA . PRO A 1 85 ? 63.737 40.172 89.330 1.00 18.20 85 PRO A CA 1
ATOM 660 C C . PRO A 1 85 ? 65.040 39.551 89.837 1.00 22.52 85 PRO A C 1
ATOM 661 O O . PRO A 1 85 ? 65.716 40.120 90.692 1.00 24.76 85 PRO A O 1
ATOM 665 N N . ILE A 1 86 ? 65.365 38.362 89.335 1.00 26.65 86 ILE A N 1
ATOM 666 C CA . ILE A 1 86 ? 66.686 37.781 89.559 1.00 24.30 86 ILE A CA 1
ATOM 667 C C . ILE A 1 86 ? 67.523 38.112 88.330 1.00 28.79 86 ILE A C 1
ATOM 668 O O . ILE A 1 86 ? 67.260 37.623 87.230 1.00 22.59 86 ILE A O 1
ATOM 673 N N . LYS A 1 87 ? 68.508 38.983 88.527 1.00 31.14 87 LYS A N 1
ATOM 674 C CA . LYS A 1 87 ? 69.353 39.488 87.448 1.00 35.79 87 LYS A CA 1
ATOM 675 C C . LYS A 1 87 ? 70.068 38.371 86.690 1.00 30.69 87 LYS A C 1
ATOM 676 O O . LYS A 1 87 ? 70.493 37.381 87.286 1.00 32.14 87 LYS A O 1
ATOM 682 N N . GLY A 1 88 ? 70.192 38.540 85.376 1.00 36.30 88 GLY A N 1
ATOM 683 C CA . GLY A 1 88 ? 70.970 37.632 84.543 1.00 38.26 88 GLY A CA 1
ATOM 684 C C . GLY A 1 88 ? 70.322 36.291 84.237 1.00 40.35 88 GLY A C 1
ATOM 685 O O . GLY A 1 88 ? 70.966 35.392 83.700 1.00 39.53 88 GLY A O 1
ATOM 686 N N . GLU A 1 89 ? 69.049 36.150 84.583 1.00 40.14 89 GLU A N 1
ATOM 687 C CA . GLU A 1 89 ? 68.322 34.918 84.314 1.00 41.48 89 GLU A CA 1
ATOM 688 C C . GLU A 1 89 ? 67.298 35.147 83.211 1.00 33.55 89 GLU A C 1
ATOM 689 O O . GLU A 1 89 ? 66.425 36.000 83.337 1.00 28.37 89 GLU A O 1
ATOM 695 N N . GLY A 1 90 ? 67.416 34.386 82.128 1.00 34.49 90 GLY A N 1
ATOM 696 C CA . GLY A 1 90 ? 66.460 34.439 81.040 1.00 25.89 90 GLY A CA 1
ATOM 697 C C . GLY A 1 90 ? 66.492 35.730 80.247 1.00 23.76 90 GLY A C 1
ATOM 698 O O . GLY A 1 90 ? 67.526 36.394 80.160 1.00 29.55 90 GLY A O 1
ATOM 699 N N . ASN A 1 91 ? 65.340 36.093 79.688 1.00 19.19 91 ASN A N 1
ATOM 700 C CA . ASN A 1 91 ? 65.229 37.236 78.786 1.00 22.19 91 ASN A CA 1
ATOM 701 C C . ASN A 1 91 ? 64.159 38.234 79.214 1.00 25.03 91 ASN A C 1
ATOM 702 O O . ASN A 1 91 ? 63.754 39.098 78.437 1.00 21.36 91 ASN A O 1
ATOM 707 N N . GLY A 1 92 ? 63.702 38.107 80.457 1.00 22.40 92 GLY A N 1
ATOM 708 C CA . GLY A 1 92 ? 62.730 39.032 81.004 1.00 20.25 92 GLY A CA 1
ATOM 709 C C . GLY A 1 92 ? 63.161 39.544 82.361 1.00 22.12 92 GLY A C 1
ATOM 710 O O . GLY A 1 92 ? 63.878 38.866 83.095 1.00 19.54 92 GLY A O 1
ATOM 711 N N . VAL A 1 93 ? 62.737 40.759 82.691 1.00 16.86 93 VAL A N 1
ATOM 712 C CA . VAL A 1 93 ? 63.016 41.334 83.999 1.00 18.48 93 VAL A CA 1
ATOM 713 C C . VAL A 1 93 ? 61.659 41.716 84.586 1.00 17.40 93 VAL A C 1
ATOM 714 O O . VAL A 1 93 ? 61.005 42.630 84.094 1.00 19.89 93 VAL A O 1
ATOM 718 N N . VAL A 1 94 ? 61.237 40.992 85.619 1.00 16.89 94 VAL A N 1
ATOM 719 C CA . VAL A 1 94 ? 59.866 41.066 86.103 1.00 16.15 94 VAL A CA 1
ATOM 720 C C . VAL A 1 94 ? 59.787 41.374 87.592 1.00 21.19 94 VAL A C 1
ATOM 721 O O . VAL A 1 94 ? 60.483 40.762 88.411 1.00 20.63 94 VAL A O 1
ATOM 725 N N . SER A 1 95 ? 58.917 42.312 87.939 1.00 18.60 95 SER A N 1
ATOM 726 C CA . SER A 1 95 ? 58.620 42.611 89.330 1.00 15.14 95 SER A CA 1
ATOM 727 C C . SER A 1 95 ? 57.111 42.790 89.458 1.00 18.30 95 SER A C 1
ATOM 728 O O . SER A 1 95 ? 56.426 43.014 88.460 1.00 19.63 95 SER A O 1
ATOM 731 N N . GLY A 1 96 ? 56.578 42.680 90.668 1.00 19.85 96 GLY A N 1
ATOM 732 C CA . GLY A 1 96 ? 55.144 42.861 90.836 1.00 20.19 96 GLY A CA 1
ATOM 733 C C . GLY A 1 96 ? 54.703 42.797 92.282 1.00 18.78 96 GLY A C 1
ATOM 734 O O . GLY A 1 96 ? 55.530 42.674 93.185 1.00 18.76 96 GLY A O 1
ATOM 735 N N . SER A 1 97 ? 53.394 42.897 92.513 1.00 15.48 97 SER A N 1
ATOM 736 C CA . SER A 1 97 ? 52.865 42.720 93.859 1.00 14.16 97 SER A CA 1
ATOM 737 C C . SER A 1 97 ? 51.382 42.392 93.845 1.00 15.84 97 SER A C 1
ATOM 738 O O . SER A 1 97 ? 50.690 42.665 92.860 1.00 17.09 97 SER A O 1
ATOM 741 N N . TRP A 1 98 ? 50.926 41.784 94.942 1.00 17.98 98 TRP A N 1
ATOM 742 C CA . TRP A 1 98 ? 49.518 41.688 95.287 1.00 17.46 98 TRP A CA 1
ATOM 743 C C . TRP A 1 98 ? 49.326 42.555 96.530 1.00 21.45 98 TRP A C 1
ATOM 744 O O . TRP A 1 98 ? 50.129 42.491 97.460 1.00 19.73 98 TRP A O 1
ATOM 755 N N . THR A 1 99 ? 48.271 43.357 96.555 1.00 18.10 99 THR A N 1
ATOM 756 C CA . THR A 1 99 ? 47.883 44.036 97.779 1.00 20.72 99 THR A CA 1
ATOM 757 C C . THR A 1 99 ? 46.459 43.587 98.074 1.00 23.75 99 THR A C 1
ATOM 758 O O . THR A 1 99 ? 45.589 43.635 97.204 1.00 20.26 99 THR A O 1
ATOM 762 N N . LEU A 1 100 ? 46.233 43.107 99.287 1.00 17.58 100 LEU A N 1
ATOM 763 C CA . LEU A 1 100 ? 44.964 42.483 99.625 1.00 24.93 100 LEU A CA 1
ATOM 764 C C . LEU A 1 100 ? 44.391 43.072 100.893 1.00 27.78 100 LEU A C 1
ATOM 765 O O . LEU A 1 100 ? 45.123 43.538 101.784 1.00 26.96 100 LEU A O 1
ATOM 770 N N . SER A 1 101 ? 43.072 43.023 100.985 1.00 23.09 101 SER A N 1
ATOM 771 C CA . SER A 1 101 ? 42.404 43.394 102.219 1.00 25.26 101 SER A CA 1
ATOM 772 C C . SER A 1 101 ? 41.020 42.766 102.269 1.00 28.71 101 SER A C 1
ATOM 773 O O . SER A 1 101 ? 40.358 42.584 101.242 1.00 22.14 101 SER A O 1
ATOM 776 N N . ALA A 1 102 ? 40.599 42.436 103.481 1.00 26.67 102 ALA A N 1
ATOM 777 C CA . ALA A 1 102 ? 39.295 41.829 103.718 1.00 24.33 102 ALA A CA 1
ATOM 778 C C . ALA A 1 102 ? 38.165 42.736 103.238 1.00 27.68 102 ALA A C 1
ATOM 779 O O . ALA A 1 102 ? 38.199 43.951 103.462 1.00 28.11 102 ALA A O 1
ATOM 781 N N . LYS A 1 103 ? 37.181 42.150 102.555 1.00 20.66 103 LYS A N 1
ATOM 782 C CA . LYS A 1 103 ? 35.905 42.836 102.328 1.00 22.72 103 LYS A CA 1
ATOM 783 C C . LYS A 1 103 ? 34.786 42.015 102.953 1.00 27.13 103 LYS A C 1
ATOM 784 O O . LYS A 1 103 ? 34.085 41.267 102.270 1.00 27.68 103 LYS A O 1
ATOM 790 N N . GLY A 1 104 ? 34.625 42.154 104.260 1.00 29.25 104 GLY A N 1
ATOM 791 C CA . GLY A 1 104 ? 33.738 41.274 104.997 1.00 33.51 104 GLY A CA 1
ATOM 792 C C . GLY A 1 104 ? 34.451 39.957 105.234 1.00 31.76 104 GLY A C 1
ATOM 793 O O . GLY A 1 104 ? 35.663 39.866 105.022 1.00 26.99 104 GLY A O 1
ATOM 794 N N . ASP A 1 105 ? 33.700 38.933 105.640 1.00 27.09 105 ASP A N 1
ATOM 795 C CA . ASP A 1 105 ? 34.283 37.665 106.088 1.00 33.04 105 ASP A CA 1
ATOM 796 C C . ASP A 1 105 ? 34.581 36.674 104.952 1.00 30.35 105 ASP A C 1
ATOM 797 O O . ASP A 1 105 ? 35.341 35.722 105.141 1.00 30.20 105 ASP A O 1
ATOM 802 N N . ASN A 1 106 ? 33.976 36.893 103.787 1.00 29.18 106 ASN A N 1
ATOM 803 C CA . ASN A 1 106 ? 34.052 35.933 102.691 1.00 29.13 106 ASN A CA 1
ATOM 804 C C . ASN A 1 106 ? 34.386 36.560 101.339 1.00 26.88 106 ASN A C 1
ATOM 805 O O . ASN A 1 106 ? 34.062 36.002 100.286 1.00 25.75 106 ASN A O 1
ATOM 810 N N . ALA A 1 107 ? 35.018 37.728 101.361 1.00 26.84 107 ALA A N 1
ATOM 811 C CA . ALA A 1 107 ? 35.493 38.339 100.127 1.00 22.88 107 ALA A CA 1
ATOM 812 C C . ALA A 1 107 ? 36.786 39.088 100.387 1.00 25.04 107 ALA A C 1
ATOM 813 O O . ALA A 1 107 ? 37.080 39.474 101.524 1.00 21.42 107 ALA A O 1
ATOM 815 N N . THR A 1 108 ? 37.566 39.276 99.330 1.00 19.65 108 THR A N 1
ATOM 816 C CA . THR A 1 108 ? 38.852 39.953 99.448 1.00 17.45 108 THR A CA 1
ATOM 817 C C . THR A 1 108 ? 39.071 40.889 98.258 1.00 21.60 108 THR A C 1
ATOM 818 O O . THR A 1 108 ? 38.933 40.475 97.102 1.00 20.65 108 THR A O 1
ATOM 822 N N . ALA A 1 109 ? 39.387 42.151 98.548 1.00 20.29 109 ALA A N 1
ATOM 823 C CA . ALA A 1 109 ? 39.762 43.097 97.510 1.00 22.98 109 ALA A CA 1
ATOM 824 C C . ALA A 1 109 ? 41.235 42.878 97.192 1.00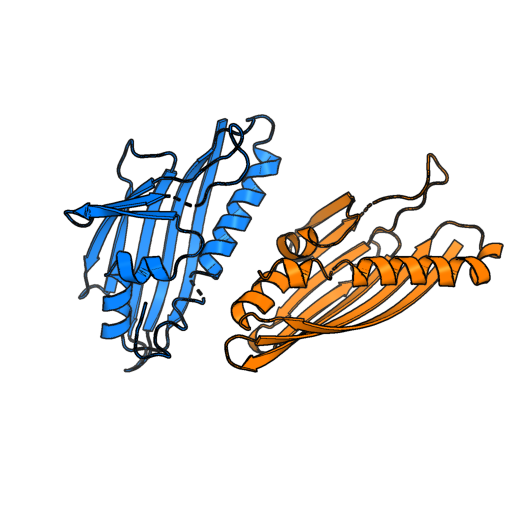 23.88 109 ALA A C 1
ATOM 825 O O . ALA A 1 109 ? 42.063 42.773 98.093 1.00 21.23 109 ALA A O 1
ATOM 827 N N . VAL A 1 110 ? 41.550 42.814 95.903 1.00 21.58 110 VAL A N 1
ATOM 828 C CA . VAL A 1 110 ? 42.891 42.467 95.472 1.00 19.75 110 VAL A CA 1
ATOM 829 C C . VAL A 1 110 ? 43.332 43.472 94.422 1.00 20.60 110 VAL A C 1
ATOM 830 O O . VAL A 1 110 ? 42.557 43.827 93.540 1.00 22.93 110 VAL A O 1
ATOM 834 N N . LYS A 1 111 ? 44.556 43.968 94.560 1.00 19.26 111 LYS A N 1
ATOM 835 C CA . LYS A 1 111 ? 45.170 44.793 93.531 1.00 19.55 111 LYS A CA 1
AT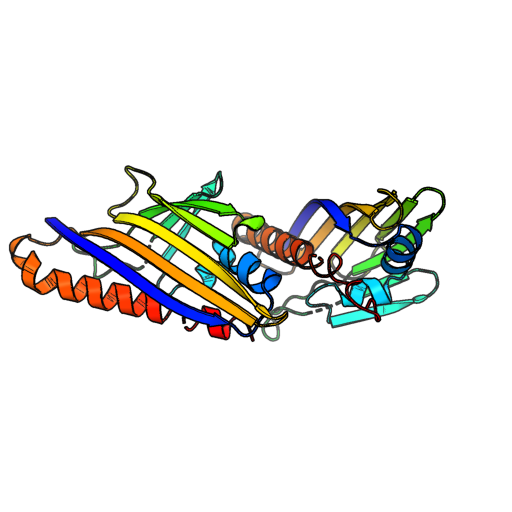OM 836 C C . LYS A 1 111 ? 46.425 44.082 93.030 1.00 14.94 111 LYS A C 1
ATOM 837 O O . LYS A 1 111 ? 47.278 43.677 93.823 1.00 22.05 111 LYS A O 1
ATOM 843 N N . PHE A 1 112 ? 46.511 43.905 91.715 1.00 18.19 112 PHE A N 1
ATOM 844 C CA . PHE A 1 112 ? 47.646 43.244 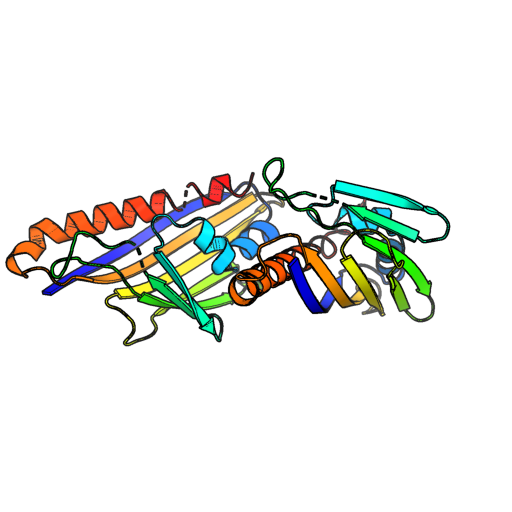91.088 1.00 16.67 112 PHE A CA 1
ATOM 845 C C . PHE A 1 112 ? 48.449 44.312 90.381 1.00 18.77 112 PHE A C 1
ATOM 846 O O . PHE A 1 112 ? 47.872 45.222 89.787 1.00 17.93 112 PHE A O 1
ATOM 854 N N . GLN A 1 113 ? 49.774 44.205 90.435 1.00 16.47 113 GLN A N 1
ATOM 855 C CA . GLN A 1 113 ? 50.645 45.103 89.677 1.00 15.53 113 GLN A CA 1
ATOM 856 C C . GLN A 1 113 ? 51.811 44.277 89.167 1.00 18.28 113 GLN A C 1
ATOM 857 O O . GLN A 1 113 ? 52.300 43.401 89.885 1.00 17.55 113 GLN A O 1
ATOM 863 N N . THR A 1 114 ? 52.228 44.526 87.929 1.00 15.26 114 THR A N 1
ATOM 864 C CA . THR A 1 114 ? 53.450 43.926 87.407 1.00 13.71 114 THR A CA 1
ATOM 865 C C . THR A 1 114 ? 54.169 44.858 86.446 1.00 20.50 114 THR A C 1
ATOM 866 O O . THR A 1 114 ? 53.545 45.496 85.605 1.00 21.98 114 THR A O 1
ATOM 870 N N . SER A 1 115 ? 55.488 44.944 86.598 1.00 19.19 115 SER A N 1
ATOM 871 C CA . SER A 1 115 ? 56.336 45.624 85.629 1.00 24.04 115 SER A CA 1
ATOM 872 C C . SER A 1 115 ? 57.200 44.572 84.984 1.00 19.81 115 SER A C 1
ATOM 873 O O . SER A 1 115 ? 57.829 43.782 85.683 1.00 20.12 115 SER A O 1
ATOM 876 N N . ALA A 1 116 ? 57.228 44.547 83.655 1.00 20.92 116 ALA A N 1
ATOM 877 C CA . ALA A 1 116 ? 57.993 43.523 82.965 1.00 18.62 116 ALA A CA 1
ATOM 878 C C . ALA A 1 116 ? 58.697 44.059 81.720 1.00 22.25 116 ALA A C 1
ATOM 879 O O . ALA A 1 116 ? 58.096 44.739 80.890 1.00 22.92 116 ALA A O 1
ATOM 881 N N . GLU A 1 117 ? 59.983 43.753 81.613 1.00 23.56 117 GLU A N 1
ATOM 882 C CA . GLU A 1 117 ? 60.772 44.071 80.434 1.00 27.89 117 GLU A CA 1
ATOM 883 C C . GLU A 1 117 ? 61.093 42.749 79.776 1.00 21.78 117 GLU A C 1
ATOM 884 O O . GLU A 1 117 ? 61.718 41.899 80.392 1.00 25.82 117 GLU A O 1
ATOM 890 N N . LEU A 1 118 ? 60.658 42.563 78.540 1.00 23.55 118 LEU A N 1
ATOM 891 C CA . LEU A 1 118 ? 60.882 41.298 77.864 1.00 25.74 118 LEU A CA 1
ATOM 892 C C . LEU A 1 118 ? 61.661 41.535 76.583 1.00 26.35 118 LEU A C 1
ATOM 893 O O . LEU A 1 118 ? 61.233 42.304 75.732 1.00 21.67 118 LEU A O 1
ATOM 898 N N . THR A 1 119 ? 62.819 40.892 76.465 1.00 21.30 119 THR A N 1
ATOM 899 C CA . THR A 1 119 ? 63.650 41.019 75.277 1.00 25.65 119 THR A CA 1
ATOM 900 C C . THR A 1 119 ? 63.451 39.790 74.399 1.00 30.47 119 THR A C 1
ATOM 901 O O . THR A 1 119 ? 63.671 38.672 74.848 1.00 31.73 119 THR A O 1
ATOM 905 N N . VAL A 1 120 ? 63.014 39.999 73.164 1.00 29.65 120 VAL A N 1
ATOM 906 C CA . VAL A 1 120 ? 62.820 38.897 72.223 1.00 36.41 120 VAL A CA 1
ATOM 907 C C . VAL A 1 120 ? 63.673 39.119 70.987 1.00 32.40 120 VAL A C 1
ATOM 908 O O . VAL A 1 120 ? 63.876 40.256 70.565 1.00 27.71 120 VAL A O 1
ATOM 912 N N . PRO A 1 121 ? 64.180 38.029 70.403 1.00 32.75 121 PRO A N 1
ATOM 913 C CA . PRO A 1 121 ? 65.040 38.080 69.222 1.00 34.94 121 PRO A CA 1
ATOM 914 C C . PRO A 1 121 ? 64.257 38.232 67.915 1.00 37.45 121 PRO A C 1
ATOM 915 O O . PRO A 1 121 ? 64.335 37.352 67.061 1.00 46.06 121 PRO A O 1
ATOM 919 N N . LEU A 1 122 ? 63.514 39.324 67.761 1.00 20.50 122 LEU A N 1
ATOM 920 C CA . LEU A 1 122 ? 62.828 39.592 66.503 1.00 23.70 122 LEU A CA 1
ATOM 921 C C . LEU A 1 122 ? 63.444 40.850 65.879 1.00 24.54 122 LEU A C 1
ATOM 922 O O . LEU A 1 122 ? 64.079 41.636 66.579 1.00 27.22 122 LEU A O 1
ATOM 927 N N . PRO A 1 123 ? 63.287 41.034 64.561 1.00 30.11 123 PRO A N 1
ATOM 928 C CA . PRO A 1 123 ? 63.959 42.174 63.918 1.00 29.83 123 PRO A CA 1
ATOM 929 C C . PRO A 1 123 ? 63.647 43.534 64.567 1.00 22.17 123 PRO A C 1
ATOM 930 O O . PRO A 1 123 ? 62.489 43.916 64.689 1.00 23.78 123 PRO A O 1
ATOM 934 N N . SER A 1 124 ? 64.689 44.264 64.942 1.00 24.57 124 SER A N 1
ATOM 935 C CA . SER A 1 124 ? 64.537 45.615 65.483 1.00 35.59 124 SER A CA 1
ATOM 936 C C . SER A 1 124 ? 63.756 46.529 64.545 1.00 35.33 124 SER A C 1
ATOM 937 O O . SER A 1 124 ? 63.044 47.421 65.000 1.00 33.92 124 SER A O 1
ATOM 940 N N . LEU A 1 125 ? 63.896 46.319 63.238 1.00 28.91 125 LEU A N 1
ATOM 941 C CA . LEU A 1 125 ? 63.092 47.068 62.268 1.00 29.06 125 LEU A CA 1
ATOM 942 C C . LEU A 1 125 ? 61.588 46.992 62.579 1.00 28.57 125 LEU A C 1
ATOM 943 O O . LEU A 1 125 ? 60.826 47.907 62.251 1.00 26.13 125 LEU A O 1
ATOM 948 N N . LEU A 1 126 ? 61.161 45.901 63.209 1.00 23.18 126 LEU A N 1
ATOM 949 C CA . LEU A 1 126 ? 59.734 45.698 63.486 1.00 25.53 126 LEU A CA 1
ATOM 950 C C . LEU A 1 126 ? 59.301 46.121 64.902 1.00 21.58 126 LEU A C 1
ATOM 951 O O . LEU A 1 126 ? 58.190 45.808 65.322 1.00 22.13 126 LEU A O 1
ATOM 956 N N . LYS A 1 127 ? 60.167 46.834 65.619 1.00 23.16 127 LYS A N 1
ATOM 957 C CA . LYS A 1 127 ? 59.888 47.236 67.001 1.00 27.82 127 LYS A CA 1
ATOM 958 C C . LYS A 1 127 ? 58.508 47.869 67.199 1.00 27.20 127 LYS A C 1
ATOM 959 O O . LYS A 1 127 ? 57.727 47.404 68.024 1.00 22.29 127 LYS A O 1
ATOM 965 N N . LEU A 1 128 ? 58.212 48.931 66.452 1.00 24.04 128 LEU A N 1
ATOM 966 C CA . LEU A 1 128 ? 56.951 49.645 66.629 1.00 24.10 128 LEU A CA 1
ATOM 967 C C . LEU A 1 128 ? 55.736 48.808 66.247 1.00 23.51 128 LEU A C 1
ATOM 968 O O . LEU A 1 128 ? 54.681 48.943 66.861 1.00 20.04 128 LEU A O 1
ATOM 973 N N . ALA A 1 129 ? 55.866 47.953 65.231 1.00 23.77 129 ALA A N 1
ATOM 974 C CA . ALA A 1 129 ? 54.716 47.143 64.810 1.00 27.23 129 ALA A CA 1
ATOM 975 C C . ALA A 1 129 ? 54.418 46.012 65.795 1.00 21.13 129 ALA A C 1
ATOM 976 O O . ALA A 1 129 ? 53.253 45.695 66.082 1.00 20.27 129 ALA A O 1
ATOM 978 N N . ILE A 1 130 ? 55.481 45.416 66.319 1.00 19.75 130 ILE A N 1
ATOM 979 C CA . ILE A 1 130 ? 55.379 44.189 67.114 1.00 22.17 130 ILE A CA 1
ATOM 980 C C . ILE A 1 130 ? 55.080 44.449 68.589 1.00 20.81 130 ILE A C 1
ATOM 981 O O . ILE A 1 130 ? 54.240 43.774 69.178 1.00 26.17 130 ILE A O 1
ATOM 986 N N . SER A 1 131 ? 55.750 45.432 69.181 1.00 18.82 131 SER A N 1
ATOM 987 C CA . SER A 1 131 ? 55.620 45.667 70.623 1.00 19.53 131 SER A CA 1
ATOM 988 C C . SER A 1 131 ? 54.171 45.762 71.118 1.00 20.80 131 SER A C 1
ATOM 989 O O . SER A 1 131 ? 53.829 45.160 72.130 1.00 23.38 131 SER A O 1
ATOM 992 N N . PRO A 1 132 ? 53.321 46.528 70.416 1.00 18.38 132 PRO A N 1
ATOM 993 C CA . PRO A 1 132 ? 51.916 46.601 70.836 1.00 22.21 132 PRO A CA 1
ATOM 994 C C . PRO A 1 132 ? 51.238 45.229 70.887 1.00 22.89 132 PRO A C 1
ATOM 995 O O . PRO A 1 132 ? 50.437 44.973 71.791 1.00 19.36 132 PRO A O 1
ATOM 999 N N . VAL A 1 133 ? 51.560 44.346 69.951 1.00 19.17 133 VAL A N 1
ATOM 1000 C CA . VAL A 1 133 ? 50.930 43.032 69.950 1.00 17.67 133 VAL A CA 1
ATOM 1001 C C . VAL A 1 133 ? 51.383 42.172 71.132 1.00 22.57 133 VAL A C 1
ATOM 1002 O O . VAL A 1 133 ? 50.584 41.454 71.744 1.00 19.76 133 VAL A O 1
ATOM 1006 N N . ILE A 1 134 ? 52.675 42.231 71.427 1.00 21.01 134 ILE A N 1
ATOM 1007 C CA . ILE A 1 134 ? 53.229 41.516 72.565 1.00 20.45 134 ILE A CA 1
ATOM 1008 C C . ILE A 1 134 ? 52.626 42.028 73.875 1.00 17.86 134 ILE A C 1
ATOM 1009 O O . ILE A 1 134 ? 52.301 41.236 74.764 1.00 17.79 134 ILE A O 1
ATOM 1014 N N . LYS A 1 135 ? 52.480 43.345 73.998 1.00 15.42 135 LYS A N 1
ATOM 1015 C CA . LYS A 1 135 ? 51.869 43.911 75.205 1.00 18.63 135 LYS A CA 1
ATOM 1016 C C . LYS A 1 135 ? 50.400 43.534 75.291 1.00 19.13 135 LYS A C 1
ATOM 1017 O O . LYS A 1 135 ? 49.890 43.265 76.381 1.00 20.02 135 LYS A O 1
ATOM 1023 N N . HIS A 1 136 ? 49.720 43.526 74.149 1.00 15.77 136 HIS A N 1
ATOM 1024 C CA . HIS A 1 136 ? 48.308 43.173 74.108 1.00 18.20 136 HIS A CA 1
ATOM 1025 C C . HIS A 1 136 ? 48.113 41.727 74.542 1.00 21.48 136 HIS A C 1
ATOM 1026 O O . HIS A 1 136 ? 47.182 41.404 75.288 1.00 16.91 136 HIS A O 1
ATOM 1033 N N . GLU A 1 137 ? 48.991 40.850 74.062 1.00 17.51 137 GLU A N 1
ATOM 1034 C CA . GLU A 1 137 ? 48.913 39.439 74.418 1.00 17.41 137 GLU A CA 1
ATOM 1035 C C . GLU A 1 137 ? 49.190 39.251 75.908 1.00 20.57 137 GLU A C 1
ATOM 1036 O O . GLU A 1 137 ? 48.557 38.427 76.568 1.00 21.58 137 GLU A O 1
ATOM 1042 N N . PHE A 1 138 ? 50.139 40.019 76.437 1.00 19.62 138 PHE A N 1
ATOM 1043 C CA . PHE A 1 138 ? 50.482 39.920 77.851 1.00 19.83 138 PHE A CA 1
ATOM 1044 C C . PHE A 1 138 ? 49.298 40.379 78.692 1.00 21.35 138 PHE A C 1
ATOM 1045 O O . PHE A 1 138 ? 48.979 39.753 79.699 1.00 23.36 138 PHE A O 1
ATOM 1053 N N . ASN A 1 139 ? 48.637 41.462 78.285 1.00 18.87 139 ASN A N 1
ATOM 1054 C CA . ASN A 1 139 ? 47.451 41.899 79.012 1.00 21.43 139 ASN A CA 1
ATOM 1055 C C . ASN A 1 139 ? 46.351 40.843 78.976 1.00 19.71 139 ASN A C 1
ATOM 1056 O O . ASN A 1 139 ? 45.608 40.676 79.946 1.00 18.03 139 ASN A O 1
ATOM 1061 N N . SER A 1 140 ? 46.236 40.145 77.846 1.00 18.43 140 SER A N 1
ATOM 1062 C CA . SER A 1 140 ? 45.251 39.070 77.718 1.00 18.90 140 SER A CA 1
ATOM 1063 C C . SER A 1 140 ? 45.513 37.940 78.716 1.00 16.66 140 SER A C 1
ATOM 1064 O O . SER A 1 140 ? 44.590 37.490 79.412 1.00 21.52 140 SER A O 1
ATOM 1067 N N . LEU A 1 141 ? 46.768 37.490 78.780 1.00 15.22 141 LEU A N 1
ATOM 1068 C CA . LEU A 1 141 ? 47.185 36.457 79.726 1.00 18.79 141 LEU A CA 1
ATOM 1069 C C . LEU A 1 141 ? 46.847 36.853 81.157 1.00 14.06 141 LEU A C 1
ATOM 1070 O O . LEU A 1 141 ? 46.343 36.042 81.925 1.00 17.80 141 LEU A O 1
ATOM 1075 N N . VAL A 1 142 ? 47.148 38.095 81.518 1.00 12.55 142 VAL A N 1
ATOM 1076 C CA . VAL A 1 142 ? 46.850 38.579 82.861 1.00 13.11 142 VAL A CA 1
ATOM 1077 C C . VAL A 1 142 ? 45.338 38.619 83.130 1.00 21.17 142 VAL A C 1
ATOM 1078 O O . VAL A 1 142 ? 44.881 38.231 84.209 1.00 13.59 142 VAL A O 1
ATOM 1082 N N . ASP A 1 143 ? 44.555 39.077 82.156 1.00 15.77 143 ASP A N 1
ATOM 1083 C CA . ASP A 1 143 ? 43.103 39.081 82.323 1.00 20.17 143 ASP A CA 1
ATOM 1084 C C . ASP A 1 143 ? 42.616 37.670 82.642 1.00 17.44 143 ASP A C 1
ATOM 1085 O O . ASP A 1 143 ? 41.776 37.485 83.506 1.00 17.26 143 ASP A O 1
ATOM 1090 N N . THR A 1 144 ? 43.143 36.682 81.919 1.00 16.59 144 THR A N 1
ATOM 1091 C CA . THR A 1 144 ? 42.770 35.278 82.119 1.00 15.21 144 THR A CA 1
ATOM 1092 C C . THR A 1 144 ? 43.156 34.772 83.516 1.00 19.64 144 THR A C 1
ATOM 1093 O O . THR A 1 144 ? 42.388 34.088 84.193 1.00 16.72 144 THR A O 1
ATOM 1097 N N . TYR A 1 145 ? 44.372 35.095 83.919 1.00 14.96 145 TYR A N 1
ATOM 1098 C CA . TYR A 1 145 ? 44.852 34.808 85.268 1.00 11.42 145 TYR A CA 1
ATOM 1099 C C . TYR A 1 145 ? 43.892 35.361 86.331 1.00 17.56 145 TYR A C 1
ATOM 1100 O O . TYR A 1 145 ? 43.444 34.623 87.213 1.00 16.76 145 TYR A O 1
ATOM 1117 N N . ALA A 1 147 ? 40.735 36.154 86.011 1.00 20.93 147 ALA A N 1
ATOM 1118 C CA . ALA A 1 147 ? 39.456 35.444 85.945 1.00 16.22 147 ALA A CA 1
ATOM 1119 C C . ALA A 1 147 ? 39.541 34.039 86.541 1.00 15.10 147 ALA A C 1
ATOM 1120 O O . ALA A 1 147 ? 38.627 33.597 87.247 1.00 19.12 147 ALA A O 1
ATOM 1122 N N . ASN A 1 148 ? 40.625 33.329 86.253 1.00 16.76 148 ASN A N 1
ATOM 1123 C CA . ASN A 1 148 ? 40.843 32.018 86.865 1.00 13.21 148 ASN A CA 1
ATOM 1124 C C . ASN A 1 148 ? 40.913 32.120 88.393 1.00 14.79 148 ASN A C 1
ATOM 1125 O O . ASN A 1 148 ? 40.268 31.360 89.109 1.00 15.91 148 ASN A O 1
ATOM 1130 N N . LEU A 1 149 ? 41.681 33.074 88.895 1.00 14.89 149 LEU A N 1
ATOM 1131 C CA . LEU A 1 149 ? 41.797 33.236 90.350 1.00 17.03 149 LEU A CA 1
ATOM 1132 C C . LEU A 1 149 ? 40.443 33.544 90.996 1.00 17.83 149 LEU A C 1
ATOM 1133 O O . LEU A 1 149 ? 40.151 33.075 92.097 1.00 21.25 149 LEU A O 1
ATOM 1138 N N . LYS A 1 150 ? 39.620 34.325 90.304 1.00 17.42 150 LYS A N 1
ATOM 1139 C CA . LYS A 1 150 ? 38.309 34.715 90.812 1.00 21.70 150 LYS A CA 1
ATOM 1140 C C . LYS A 1 150 ? 37.385 33.501 91.005 1.00 28.18 150 LYS A C 1
ATOM 1141 O O . LYS A 1 150 ? 36.456 33.536 91.825 1.00 25.83 150 LYS A O 1
ATOM 1147 N N . LYS A 1 151 ? 37.660 32.435 90.258 1.00 14.02 151 LYS A N 1
ATOM 1148 C CA . LYS A 1 151 ? 36.888 31.202 90.332 1.00 16.33 151 LYS A CA 1
ATOM 1149 C C . LYS A 1 151 ? 37.601 30.090 91.093 1.00 21.26 151 LYS A C 1
ATOM 1150 O O . LYS A 1 151 ? 37.132 28.959 91.099 1.00 26.55 151 LYS A O 1
ATOM 1156 N N . ALA A 1 152 ? 38.725 30.395 91.738 1.00 19.87 152 ALA A N 1
ATOM 1157 C CA . ALA A 1 152 ? 39.544 29.346 92.327 1.00 19.66 152 ALA A CA 1
ATOM 1158 C C . ALA A 1 152 ? 38.908 28.710 93.567 1.00 28.31 152 ALA A C 1
ATOM 1159 O O . ALA A 1 152 ? 39.259 27.595 93.933 1.00 26.47 152 ALA A O 1
ATOM 1161 N N . PHE A 1 153 ? 37.966 29.410 94.195 1.00 25.64 153 PHE A N 1
ATOM 1162 C CA . PHE A 1 153 ? 37.401 28.967 95.473 1.00 24.97 153 PHE A CA 1
ATOM 1163 C C . PHE A 1 153 ? 35.970 28.441 95.384 1.00 38.60 153 PHE A C 1
ATOM 1164 O O . PHE A 1 153 ? 35.311 28.228 96.406 1.00 40.46 153 PHE A O 1
ATOM 1172 N N . LEU A 1 154 ? 35.498 28.226 94.161 1.00 45.77 154 LEU A N 1
ATOM 1173 C CA . LEU A 1 154 ? 34.147 27.710 93.933 1.00 58.50 154 LEU A CA 1
ATOM 1174 C C . LEU A 1 154 ? 33.629 26.630 94.914 1.00 72.23 154 LEU A C 1
ATOM 1175 O O . LEU A 1 154 ? 32.564 26.850 95.491 1.00 76.82 154 LEU A O 1
ATOM 1180 N N . GLU A 1 155 ? 34.286 25.481 95.145 1.00 83.88 155 GLU A N 1
ATOM 1181 C CA . GLU A 1 155 ? 35.535 24.923 94.581 1.00 92.17 155 GLU A CA 1
ATOM 1182 C C . GLU A 1 155 ? 36.447 24.502 95.738 1.00 86.23 155 GLU A C 1
ATOM 1183 O O . GLU A 1 155 ? 37.159 25.326 96.312 1.00 88.79 155 GLU A O 1
ATOM 1189 N N . HIS A 1 156 ? 36.404 23.218 96.081 1.00 74.74 156 HIS A N 1
ATOM 1190 C CA . HIS A 1 156 ? 37.130 22.699 97.236 1.00 66.90 156 HIS A CA 1
ATOM 1191 C C . HIS A 1 156 ? 38.643 22.813 97.060 1.00 60.71 156 HIS A C 1
ATOM 1192 O O . HIS A 1 156 ? 39.351 23.301 97.946 1.00 52.10 156 HIS A O 1
ATOM 1199 N N . HIS A 1 157 ? 39.128 22.343 95.915 1.00 62.18 157 HIS A N 1
ATOM 1200 C CA . HIS A 1 157 ? 40.540 22.452 95.561 1.00 60.21 157 HIS A CA 1
ATOM 1201 C C . HIS A 1 157 ? 40.782 23.818 94.936 1.00 49.11 157 HIS A C 1
ATOM 1202 O O . HIS A 1 157 ? 40.065 24.218 94.017 1.00 34.63 157 HIS A O 1
ATOM 1209 N N . HIS A 1 158 ? 41.786 24.536 95.433 1.00 47.70 158 HIS A N 1
ATOM 1210 C CA . HIS A 1 158 ? 42.015 25.909 94.989 1.00 46.03 158 HIS A CA 1
ATOM 1211 C C . HIS A 1 158 ? 43.117 26.030 93.933 1.00 38.65 158 HIS A C 1
ATOM 1212 O O . HIS A 1 158 ? 43.529 27.141 93.594 1.00 25.59 158 HIS A O 1
ATOM 1219 N N . HIS A 1 159 ? 43.590 24.890 93.426 1.00 37.20 159 HIS A N 1
ATOM 1220 C CA . HIS A 1 159 ? 44.524 24.879 92.302 1.00 49.28 159 HIS A CA 1
ATOM 1221 C C . HIS A 1 159 ? 43.754 24.882 90.983 1.00 48.87 159 HIS A C 1
ATOM 1222 O O . HIS A 1 159 ? 42.572 24.526 90.946 1.00 44.08 159 HIS A O 1
ATOM 1229 N N . ALA B 1 2 ? 27.766 52.139 43.295 1.00 44.31 2 ALA B N 1
ATOM 1230 C CA . ALA B 1 2 ? 26.584 52.165 42.446 1.00 33.78 2 ALA B CA 1
ATOM 1231 C C . ALA B 1 2 ? 25.623 51.000 42.707 1.00 24.95 2 ALA B C 1
ATOM 1232 O O . ALA B 1 2 ? 24.544 50.956 42.140 1.00 28.74 2 ALA B O 1
ATOM 1234 N N . ILE B 1 3 ? 26.006 50.064 43.570 1.00 22.06 3 ILE B N 1
ATOM 1235 C CA . ILE B 1 3 ? 25.072 49.055 44.051 1.00 17.21 3 ILE B CA 1
ATOM 1236 C C . ILE B 1 3 ? 25.160 48.945 45.568 1.00 24.69 3 ILE B C 1
ATOM 1237 O O . ILE B 1 3 ? 26.242 48.756 46.117 1.00 24.04 3 ILE B O 1
ATOM 1242 N N . THR B 1 4 ? 24.026 49.043 46.247 1.00 21.78 4 THR B N 1
ATOM 1243 C CA . THR B 1 4 ? 24.015 48.798 47.684 1.00 24.75 4 THR B CA 1
ATOM 1244 C C . THR B 1 4 ? 23.325 47.488 48.029 1.00 22.18 4 THR B C 1
ATOM 1245 O O . THR B 1 4 ? 22.166 47.252 47.667 1.00 22.56 4 THR B O 1
ATOM 1249 N N . VAL B 1 5 ? 24.062 46.633 48.728 1.00 23.00 5 VAL B N 1
ATOM 1250 C CA . VAL B 1 5 ? 23.595 45.317 49.124 1.00 24.93 5 VAL B CA 1
ATOM 1251 C C . VAL B 1 5 ? 23.304 45.335 50.625 1.00 26.72 5 VAL B C 1
ATOM 1252 O O . VAL B 1 5 ? 24.169 45.671 51.426 1.00 27.84 5 VAL B O 1
ATOM 1256 N N . SER B 1 6 ? 22.076 45.010 51.005 1.00 18.59 6 SER B N 1
ATOM 1257 C CA . SER B 1 6 ? 21.699 44.990 52.421 1.00 24.74 6 SER B CA 1
ATOM 1258 C C . SER B 1 6 ? 21.726 43.561 52.947 1.00 31.95 6 SER B C 1
ATOM 1259 O O . SER B 1 6 ? 21.066 42.680 52.398 1.00 34.70 6 SER B O 1
ATOM 1262 N N . ILE B 1 7 ? 22.483 43.342 54.017 1.00 31.36 7 ILE B N 1
ATOM 1263 C CA . ILE B 1 7 ? 22.604 42.022 54.615 1.00 30.40 7 ILE B CA 1
ATOM 1264 C C . ILE B 1 7 ? 22.122 42.038 56.055 1.00 29.22 7 ILE B C 1
ATOM 1265 O O . ILE B 1 7 ? 22.381 42.978 56.817 1.00 25.42 7 ILE B O 1
ATOM 1270 N N .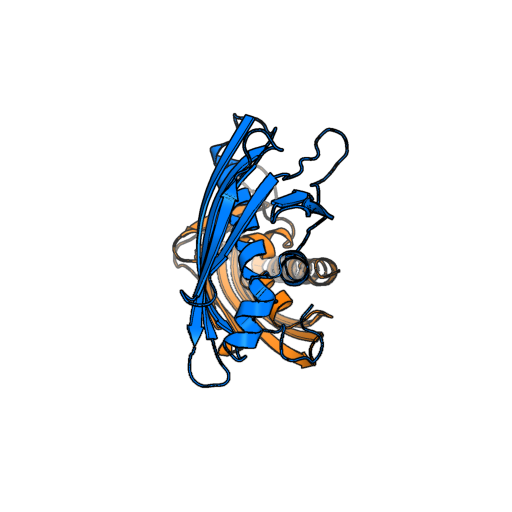 GLU B 1 8 ? 21.393 40.999 56.430 1.00 30.12 8 GLU B N 1
ATOM 1271 C CA . GLU B 1 8 ? 21.078 40.795 57.832 1.00 34.28 8 GLU B CA 1
ATOM 1272 C C . GLU B 1 8 ? 21.161 39.305 58.107 1.00 35.59 8 GLU B C 1
ATOM 1273 O O . GLU B 1 8 ? 20.541 38.499 57.412 1.00 39.89 8 GLU B O 1
ATOM 1279 N N . LEU B 1 9 ? 21.953 38.927 59.102 1.00 30.07 9 LEU B N 1
ATOM 1280 C CA . LEU B 1 9 ? 22.140 37.514 59.359 1.00 32.86 9 LEU B CA 1
ATOM 1281 C C . LEU B 1 9 ? 22.349 37.182 60.834 1.00 29.04 9 LEU B C 1
ATOM 1282 O O . LEU B 1 9 ? 22.654 38.061 61.645 1.00 24.68 9 LEU B O 1
ATOM 1287 N N . ASN B 1 10 ? 22.166 35.900 61.145 1.00 31.76 10 ASN B N 1
ATOM 1288 C CA . ASN B 1 10 ? 22.296 35.356 62.488 1.00 23.98 10 ASN B CA 1
ATOM 1289 C C . ASN B 1 10 ? 22.972 33.994 62.416 1.00 25.19 10 ASN B C 1
ATOM 1290 O O . ASN B 1 10 ? 22.794 33.255 61.444 1.00 26.94 10 ASN B O 1
ATOM 1295 N N . ARG B 1 11 ? 23.752 33.666 63.444 1.00 20.12 11 ARG B N 1
ATOM 1296 C CA . ARG B 1 11 ? 24.333 32.335 63.588 1.00 22.17 11 ARG B CA 1
ATOM 1297 C C . ARG B 1 11 ? 24.211 31.925 65.035 1.00 26.23 11 ARG B C 1
ATOM 1298 O O . ARG B 1 11 ? 24.388 32.752 65.941 1.00 29.49 11 ARG B O 1
ATOM 1306 N N . ASP B 1 12 ? 23.901 30.652 65.255 1.00 22.98 12 ASP B N 1
ATOM 1307 C CA . ASP B 1 12 ? 23.961 30.077 66.590 1.00 31.41 12 ASP B CA 1
ATOM 1308 C C . ASP B 1 12 ? 25.077 29.041 66.648 1.00 40.07 12 ASP B C 1
ATOM 1309 O O . ASP B 1 12 ? 25.258 28.247 65.724 1.00 42.19 12 ASP B O 1
ATOM 1314 N N . LEU B 1 13 ? 25.840 29.052 67.729 1.00 37.57 13 LEU B N 1
ATOM 1315 C CA . LEU B 1 13 ? 26.767 27.962 67.963 1.00 34.10 13 LEU B CA 1
ATOM 1316 C C . LEU B 1 13 ? 26.873 27.693 69.446 1.00 34.88 13 LEU B C 1
ATOM 1317 O O . LEU B 1 13 ? 26.511 28.535 70.269 1.00 34.57 13 LEU B O 1
ATOM 1322 N N . GLU B 1 14 ? 27.348 26.509 69.793 1.00 30.84 14 GLU B N 1
ATOM 1323 C CA . GLU B 1 14 ? 27.770 26.309 71.163 1.00 31.06 14 GLU B CA 1
ATOM 1324 C C . GLU B 1 14 ? 29.236 25.976 71.200 1.00 29.06 14 GLU B C 1
ATOM 1325 O O . GLU B 1 14 ? 29.717 25.145 70.437 1.00 35.37 14 GLU B O 1
ATOM 1331 N N . ILE B 1 15 ? 29.935 26.646 72.104 1.00 28.65 15 ILE B N 1
ATOM 1332 C CA . ILE B 1 15 ? 31.373 26.504 72.247 1.00 33.06 15 ILE B CA 1
ATOM 1333 C C . ILE B 1 15 ? 31.670 25.795 73.563 1.00 32.89 15 ILE B C 1
ATOM 1334 O O . ILE B 1 15 ? 31.190 26.214 74.624 1.00 29.21 15 ILE B O 1
ATOM 1339 N N . PRO B 1 16 ? 32.450 24.705 73.499 1.00 35.85 16 PRO B N 1
ATOM 1340 C CA . PRO B 1 16 ? 32.780 23.890 74.670 1.00 37.68 16 PRO B CA 1
ATOM 1341 C C . PRO B 1 16 ? 33.863 24.517 75.563 1.00 36.00 16 PRO B C 1
ATOM 1342 O O . PRO B 1 16 ? 34.825 23.840 75.919 1.00 34.58 16 PRO B O 1
ATOM 1346 N N . ALA B 1 17 ? 33.701 25.789 75.920 1.00 29.54 17 ALA B N 1
ATOM 1347 C CA . ALA B 1 17 ? 34.592 26.435 76.878 1.00 28.38 17 ALA B CA 1
ATOM 1348 C C . ALA B 1 17 ? 33.780 27.316 77.810 1.00 26.85 17 ALA B C 1
ATOM 1349 O O . ALA B 1 17 ? 32.631 27.651 77.511 1.00 22.07 17 ALA B O 1
ATOM 1351 N N . SER B 1 18 ? 34.398 27.709 78.917 1.00 27.49 18 SER B N 1
ATOM 1352 C CA . SER B 1 18 ? 33.741 28.483 79.965 1.00 21.59 18 SER B CA 1
ATOM 1353 C C . SER B 1 18 ? 33.327 29.868 79.466 1.00 23.44 18 SER B C 1
ATOM 1354 O O . SER B 1 18 ? 33.893 30.388 78.509 1.00 19.72 18 SER B O 1
ATOM 1357 N N . TYR B 1 19 ? 32.355 30.466 80.141 1.00 20.89 19 TYR B N 1
ATOM 1358 C CA . TYR B 1 19 ? 31.882 31.804 79.810 1.00 21.11 19 TYR B CA 1
ATOM 1359 C C . TYR B 1 19 ? 33.018 32.845 79.786 1.00 22.57 19 TYR B C 1
ATOM 1360 O O . TYR B 1 19 ? 33.109 33.660 78.871 1.00 17.50 19 TYR B O 1
ATOM 1369 N N . ASP B 1 20 ? 33.890 32.813 80.788 1.00 18.77 20 ASP B N 1
ATOM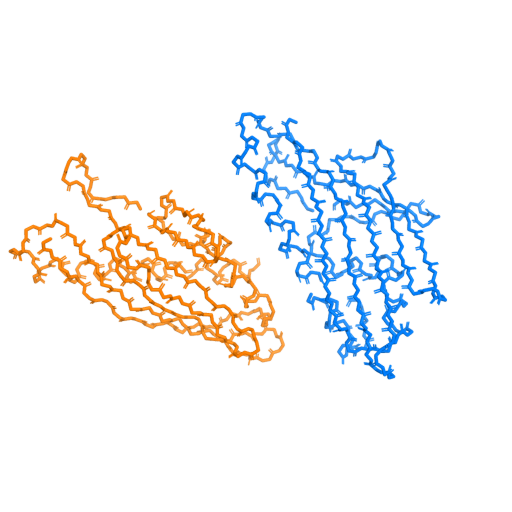 1370 C CA . ASP B 1 20 ? 34.998 33.763 80.857 1.00 19.70 20 ASP B CA 1
ATOM 1371 C C . ASP B 1 20 ? 35.926 33.670 79.648 1.00 20.85 20 ASP B C 1
ATOM 1372 O O . ASP B 1 20 ? 36.350 34.694 79.113 1.00 22.43 20 ASP B O 1
ATOM 1377 N N . GLU B 1 21 ? 36.288 32.446 79.269 1.00 20.24 21 GLU B N 1
ATOM 1378 C CA . GLU B 1 21 ? 37.144 32.216 78.102 1.00 17.20 21 GLU B CA 1
ATOM 1379 C C . GLU B 1 21 ? 36.498 32.692 76.809 1.00 21.49 21 GLU B C 1
ATOM 1380 O O . GLU B 1 21 ? 37.150 33.302 75.961 1.00 17.64 21 GLU B O 1
ATOM 1386 N N . VAL B 1 22 ? 35.220 32.371 76.644 1.00 17.69 22 VAL B N 1
ATOM 1387 C CA . VAL B 1 22 ? 34.518 32.674 75.393 1.00 21.58 22 VAL B CA 1
ATOM 1388 C C . VAL B 1 22 ? 34.261 34.170 75.302 1.00 17.97 22 VAL B C 1
ATOM 1389 O O . VAL B 1 22 ? 34.677 34.813 74.350 1.00 18.07 22 VAL B O 1
ATOM 1393 N N . PHE B 1 23 ? 33.607 34.733 76.311 1.00 17.26 23 PHE B N 1
ATOM 1394 C CA . PHE B 1 23 ? 33.402 36.169 76.367 1.00 16.97 23 PHE B CA 1
ATOM 1395 C C . PHE B 1 23 ? 34.688 36.962 76.159 1.00 16.23 23 PHE B C 1
ATOM 1396 O O . PHE B 1 23 ? 34.698 37.914 75.381 1.00 16.27 23 PHE B O 1
ATOM 1404 N N . ASP B 1 24 ? 35.769 36.583 76.851 1.00 16.43 24 ASP B N 1
ATOM 1405 C CA . ASP B 1 24 ? 37.000 37.376 76.786 1.00 14.64 24 ASP B CA 1
ATOM 1406 C C . ASP B 1 24 ? 37.663 37.377 75.396 1.00 14.73 24 ASP B C 1
ATOM 1407 O O . ASP B 1 24 ? 38.210 38.396 74.985 1.00 18.55 24 ASP B O 1
ATOM 1412 N N . LEU B 1 25 ? 37.616 36.250 74.686 1.00 16.59 25 LEU B N 1
ATOM 1413 C CA . LEU B 1 25 ? 38.136 36.224 73.325 1.00 20.63 25 LEU B CA 1
ATOM 1414 C C . LEU B 1 25 ? 37.274 37.112 72.432 1.00 19.43 25 LEU B C 1
ATOM 1415 O O . LEU B 1 25 ? 37.783 37.960 71.701 1.00 17.32 25 LEU B O 1
ATOM 1420 N N . LEU B 1 26 ? 35.962 36.916 72.511 1.00 18.67 26 LEU B N 1
ATOM 1421 C CA . LEU B 1 26 ? 35.035 37.641 71.646 1.00 18.79 26 LEU B CA 1
ATOM 1422 C C . LEU B 1 26 ? 35.063 39.142 71.894 1.00 18.60 26 LEU B C 1
ATOM 1423 O O . LEU B 1 26 ? 34.828 39.933 70.982 1.00 18.28 26 LEU B O 1
ATOM 1428 N N . ALA B 1 27 ? 35.358 39.547 73.128 1.00 20.49 27 ALA B N 1
ATOM 1429 C CA . ALA B 1 27 ? 35.389 40.966 73.435 1.00 20.94 27 ALA B CA 1
ATOM 1430 C C . ALA B 1 27 ? 36.715 41.603 73.035 1.00 22.20 27 ALA B C 1
ATOM 1431 O O . ALA B 1 27 ? 36.845 42.829 73.047 1.00 20.78 27 ALA B O 1
ATOM 1433 N N . ASP B 1 28 ? 37.693 40.770 72.690 1.00 17.66 28 ASP B N 1
ATOM 1434 C CA . ASP B 1 28 ? 39.026 41.247 72.354 1.00 17.04 28 ASP B CA 1
ATOM 1435 C C . ASP B 1 28 ? 39.113 41.364 70.835 1.00 16.23 28 ASP B C 1
ATOM 1436 O O . ASP B 1 28 ? 39.407 40.395 70.132 1.00 17.76 28 ASP B O 1
ATOM 1441 N N . VAL B 1 29 ? 38.831 42.548 70.318 1.00 14.42 29 VAL B N 1
ATOM 1442 C CA . VAL B 1 29 ? 38.644 42.652 68.868 1.00 13.17 29 VAL B CA 1
ATOM 1443 C C . VAL B 1 29 ? 39.856 42.161 68.059 1.00 17.01 29 VAL B C 1
ATOM 1444 O O . VAL B 1 29 ? 39.698 41.328 67.168 1.00 16.06 29 VAL B O 1
ATOM 1448 N N . PRO B 1 30 ? 41.078 42.642 68.384 1.00 21.59 30 PRO B N 1
ATOM 1449 C CA . PRO B 1 30 ? 42.235 42.142 67.628 1.00 20.56 30 PRO B CA 1
ATOM 1450 C C . PRO B 1 30 ? 42.424 40.622 67.707 1.00 18.15 30 PRO B C 1
ATOM 1451 O O . PRO B 1 30 ? 42.753 40.002 66.702 1.00 16.63 30 PRO B O 1
ATOM 1455 N N . LYS B 1 31 ? 42.217 40.015 68.871 1.00 19.03 31 LYS B N 1
ATOM 1456 C CA . LYS B 1 31 ? 42.355 38.562 68.950 1.00 19.76 31 LYS B CA 1
ATOM 1457 C C . LYS B 1 31 ? 41.226 37.849 68.206 1.00 20.35 31 LYS B C 1
ATOM 1458 O O . LYS B 1 31 ? 41.453 36.865 67.498 1.00 18.71 31 LYS B O 1
ATOM 1464 N N . SER B 1 32 ? 40.007 38.349 68.378 1.00 19.55 32 SER B N 1
ATOM 1465 C CA . SER B 1 32 ? 38.862 37.808 67.666 1.00 18.80 32 SER B CA 1
ATOM 1466 C C . SER B 1 32 ? 39.062 37.938 66.146 1.00 16.73 32 SER B C 1
ATOM 1467 O O . SER B 1 32 ? 38.861 36.984 65.405 1.00 19.28 32 SER B O 1
ATOM 1470 N N . ALA B 1 33 ? 39.480 39.123 65.703 1.00 14.48 33 ALA B N 1
ATOM 1471 C CA . ALA B 1 33 ? 39.703 39.411 64.281 1.00 18.99 33 ALA B CA 1
ATOM 1472 C C . ALA B 1 33 ? 40.771 38.520 63.637 1.00 26.09 33 ALA B C 1
ATOM 1473 O O . ALA B 1 33 ? 40.761 38.301 62.416 1.00 18.77 33 ALA B O 1
ATOM 1475 N N . SER B 1 34 ? 41.705 38.023 64.444 1.00 22.33 34 SER B N 1
ATOM 1476 C CA . SER B 1 34 ? 42.739 37.135 63.915 1.00 27.32 34 SER B CA 1
ATOM 1477 C C . SER B 1 34 ? 42.114 35.901 63.252 1.00 28.78 34 SER B C 1
ATOM 1478 O O . SER B 1 34 ? 42.735 35.242 62.414 1.00 26.40 34 SER B O 1
ATOM 1481 N N . HIS B 1 35 ? 40.877 35.597 63.628 1.00 21.83 35 HIS B N 1
ATOM 1482 C CA . HIS B 1 35 ? 40.192 34.409 63.135 1.00 15.44 35 HIS B CA 1
ATOM 1483 C C . HIS B 1 35 ? 39.212 34.691 61.991 1.00 18.80 35 HIS B C 1
ATOM 1484 O O . HIS B 1 35 ? 38.556 33.769 61.501 1.00 23.72 35 HIS B O 1
ATOM 1491 N N . PHE B 1 36 ? 39.089 35.957 61.595 1.00 19.69 36 PHE B N 1
ATOM 1492 C CA . PHE B 1 36 ? 38.191 36.324 60.488 1.00 21.78 36 PHE B CA 1
ATOM 1493 C C . PHE B 1 36 ? 38.941 36.238 59.166 1.00 20.07 36 PHE B C 1
ATOM 1494 O O . PHE B 1 36 ? 40.026 36.799 59.039 1.00 25.32 36 PHE B O 1
ATOM 1502 N N . PRO B 1 37 ? 38.367 35.541 58.166 1.00 16.99 37 PRO B N 1
ATOM 1503 C CA . PRO B 1 37 ? 39.104 35.327 56.912 1.00 17.45 37 PRO B CA 1
ATOM 1504 C C . PRO B 1 37 ? 39.175 36.555 56.017 1.00 26.45 37 PRO B C 1
ATOM 1505 O O . PRO B 1 37 ? 38.268 37.389 56.027 1.00 21.18 37 PRO B O 1
ATOM 1509 N N . LYS B 1 38 ? 40.259 36.649 55.251 1.00 21.28 38 LYS B N 1
ATOM 1510 C CA . LYS B 1 38 ? 40.428 37.669 54.218 1.00 21.56 38 LYS B CA 1
ATOM 1511 C C . LYS B 1 38 ? 40.460 39.098 54.737 1.00 21.49 38 LYS B C 1
ATOM 1512 O O . LYS B 1 38 ? 40.094 40.020 54.023 1.00 26.70 38 LYS B O 1
ATOM 1518 N N . VAL B 1 39 ? 40.912 39.285 55.972 1.00 18.69 39 VAL B N 1
ATOM 1519 C CA . VAL B 1 39 ? 41.187 40.627 56.472 1.00 23.01 39 VAL B CA 1
ATOM 1520 C C . VAL B 1 39 ? 42.545 41.139 55.965 1.00 27.08 39 VAL B C 1
ATOM 1521 O O . VAL B 1 39 ? 43.586 40.512 56.179 1.00 26.98 39 VAL B O 1
ATOM 1525 N N . ASP B 1 40 ? 42.522 42.276 55.278 1.00 24.86 40 ASP B N 1
ATOM 1526 C CA . ASP B 1 40 ? 43.739 42.927 54.790 1.00 22.76 40 ASP B CA 1
ATOM 1527 C C . ASP B 1 40 ? 44.367 43.747 55.918 1.00 25.83 40 ASP B C 1
ATOM 1528 O O . ASP B 1 40 ? 45.585 43.720 56.129 1.00 25.82 40 ASP B O 1
ATOM 1533 N N . LYS B 1 41 ? 43.529 44.471 56.655 1.00 17.66 41 LYS B N 1
ATOM 1534 C CA . LYS B 1 41 ? 44.011 45.238 57.804 1.00 26.71 41 LYS B CA 1
ATOM 1535 C C . LYS B 1 41 ? 42.917 45.528 58.826 1.00 28.63 41 LYS B C 1
ATOM 1536 O O . LYS B 1 41 ? 41.748 45.714 58.473 1.00 27.30 41 LYS B O 1
ATOM 1542 N N . LEU B 1 42 ? 43.308 45.562 60.095 1.00 21.82 42 LEU B N 1
ATOM 1543 C CA . LEU B 1 42 ? 42.429 46.021 61.164 1.00 20.77 42 LEU B CA 1
ATOM 1544 C C . LEU B 1 42 ? 43.054 47.252 61.816 1.00 24.18 42 LEU B C 1
ATOM 1545 O O . LEU B 1 42 ? 44.125 47.163 62.415 1.00 28.93 42 LEU B O 1
ATOM 1550 N N . VAL B 1 43 ? 42.393 48.399 61.714 1.00 20.17 43 VAL B N 1
ATOM 1551 C CA . VAL B 1 43 ? 42.981 49.633 62.236 1.00 19.96 43 VAL B CA 1
ATOM 1552 C C . VAL B 1 43 ? 42.420 50.012 63.599 1.00 20.67 43 VAL B C 1
ATOM 1553 O O . VAL B 1 43 ? 41.211 50.133 63.765 1.00 19.69 43 VAL B O 1
ATOM 1557 N N . ASP B 1 44 ? 43.305 50.183 64.578 1.00 19.16 44 ASP B N 1
ATOM 1558 C CA . ASP B 1 44 ? 42.906 50.614 65.913 1.00 23.76 44 ASP B CA 1
ATOM 1559 C C . ASP B 1 44 ? 42.637 52.114 65.891 1.00 24.71 44 ASP B C 1
ATOM 1560 O O . ASP B 1 44 ? 43.570 52.919 65.916 1.00 28.78 44 ASP B O 1
ATOM 1565 N N . LEU B 1 45 ? 41.364 52.481 65.829 1.00 20.76 45 LEU B N 1
ATOM 1566 C CA . LEU B 1 45 ? 40.962 53.886 65.832 1.00 24.24 45 LEU B CA 1
ATOM 1567 C C . LEU B 1 45 ? 40.920 54.482 67.243 1.00 29.35 45 LEU B C 1
ATOM 1568 O O . LEU B 1 45 ? 40.604 55.666 67.423 1.00 26.85 45 LEU B O 1
ATOM 1573 N N . GLY B 1 46 ? 41.237 53.655 68.237 1.00 28.07 46 GLY B N 1
ATOM 1574 C CA . GLY B 1 46 ? 41.176 54.065 69.628 1.00 32.09 46 GLY B CA 1
ATOM 1575 C C . GLY B 1 46 ? 39.753 54.053 70.159 1.00 34.25 46 GLY B C 1
ATOM 1576 O O . GLY B 1 46 ? 38.793 54.078 69.386 1.00 29.16 46 GLY B O 1
ATOM 1577 N N . ASN B 1 47 ? 39.611 54.019 71.480 1.00 37.25 47 ASN B N 1
ATOM 1578 C CA . ASN B 1 47 ? 38.288 54.088 72.093 1.00 40.86 47 ASN B CA 1
ATOM 1579 C C . ASN B 1 47 ? 37.441 52.871 71.706 1.00 36.54 47 ASN B C 1
ATOM 1580 O O . ASN B 1 47 ? 36.230 52.981 71.489 1.00 36.88 47 ASN B O 1
ATOM 1585 N N . ASN B 1 48 ? 38.101 51.718 71.625 1.00 33.77 48 ASN B N 1
ATOM 1586 C CA . ASN B 1 48 ? 37.460 50.447 71.267 1.00 32.50 48 ASN B CA 1
ATOM 1587 C C . ASN B 1 48 ? 36.718 50.511 69.923 1.00 33.90 48 ASN B C 1
ATOM 1588 O O . ASN B 1 48 ? 35.710 49.815 69.721 1.00 25.80 48 ASN B O 1
ATOM 1593 N N . ALA B 1 49 ? 37.229 51.352 69.016 1.00 29.27 49 ALA B N 1
ATOM 1594 C CA . ALA B 1 49 ? 36.787 51.373 67.615 1.00 26.41 49 ALA B CA 1
ATOM 1595 C C . ALA B 1 49 ? 37.880 50.833 66.684 1.00 28.98 49 ALA B C 1
ATOM 1596 O O . ALA B 1 49 ? 39.069 50.958 66.970 1.00 20.09 49 ALA B O 1
ATOM 1598 N N . TYR B 1 50 ? 37.468 50.206 65.583 1.00 21.26 50 TYR B N 1
ATOM 1599 C CA . TYR B 1 50 ? 38.404 49.603 64.637 1.00 23.00 50 TYR B CA 1
ATOM 1600 C C . TYR B 1 50 ? 37.855 49.721 63.220 1.00 23.58 50 TYR B C 1
ATOM 1601 O O . TYR B 1 50 ? 36.640 49.629 63.012 1.00 18.53 50 TYR B O 1
ATOM 1610 N N . ARG B 1 51 ? 38.746 49.948 62.256 1.00 19.63 51 ARG B N 1
ATOM 1611 C CA . ARG B 1 51 ? 38.361 49.893 60.852 1.00 18.47 51 ARG B CA 1
ATOM 1612 C C . ARG B 1 51 ? 38.814 48.573 60.247 1.00 18.87 51 ARG B C 1
ATOM 1613 O O . ARG B 1 51 ? 39.969 48.167 60.394 1.00 25.15 51 ARG B O 1
ATOM 1621 N N . TRP B 1 52 ? 37.892 47.911 59.561 1.00 17.18 52 TRP B N 1
ATOM 1622 C CA . TRP B 1 52 ? 38.163 46.659 58.878 1.00 21.24 52 TRP B CA 1
ATOM 1623 C C . TRP B 1 52 ? 38.384 46.965 57.406 1.00 19.29 52 TRP B C 1
ATOM 1624 O O . TRP B 1 52 ? 37.573 47.645 56.789 1.00 20.01 52 TRP B O 1
ATOM 1635 N N . GLU B 1 53 ? 39.490 46.478 56.848 1.00 14.98 53 GLU B N 1
ATOM 1636 C CA . GLU B 1 53 ? 39.715 46.586 55.414 1.00 14.66 53 GLU B CA 1
ATOM 1637 C C . GLU B 1 53 ? 39.880 45.170 54.873 1.00 18.34 53 GLU B C 1
ATOM 1638 O O . GLU B 1 53 ? 40.850 44.484 55.198 1.00 20.58 53 GLU B O 1
ATOM 1652 N N . GLU B 1 55 ? 40.251 42.088 51.963 1.00 25.41 55 GLU B N 1
ATOM 1653 C CA . GLU B 1 55 ? 41.037 41.912 50.743 1.00 24.72 55 GLU B CA 1
ATOM 1654 C C . GLU B 1 55 ? 40.205 42.357 49.558 1.00 23.83 55 GLU B C 1
ATOM 1655 O O . GLU B 1 55 ? 39.010 42.087 49.500 1.00 26.75 55 GLU B O 1
ATOM 1661 N N . LYS B 1 56 ? 40.826 43.056 48.618 1.00 24.18 56 LYS B N 1
ATOM 1662 C CA . LYS B 1 56 ? 40.091 43.572 47.474 1.00 29.11 56 LYS B CA 1
ATOM 1663 C C . LYS B 1 56 ? 39.773 42.499 46.435 1.00 29.22 56 LYS B C 1
ATOM 1664 O O . LYS B 1 56 ? 40.324 41.398 46.465 1.00 25.73 56 LYS B O 1
ATOM 1670 N N . VAL B 1 57 ? 38.851 42.839 45.541 1.00 22.73 57 VAL B N 1
ATOM 1671 C CA . VAL B 1 57 ? 38.584 42.083 44.315 1.00 39.40 57 VAL B CA 1
ATOM 1672 C C . VAL B 1 57 ? 38.044 43.095 43.299 1.00 50.27 57 VAL B C 1
ATOM 1673 O O . VAL B 1 57 ? 37.168 43.878 43.642 1.00 61.98 57 VAL B O 1
ATOM 1677 N N . GLY B 1 58 ? 38.562 43.129 42.073 1.00 53.73 58 GLY B N 1
ATOM 1678 C CA . GLY B 1 58 ? 39.673 42.316 41.628 1.00 45.02 58 GLY B CA 1
ATOM 1679 C C . GLY B 1 58 ? 40.933 43.156 41.503 1.00 41.84 58 GLY B C 1
ATOM 1680 O O . GLY B 1 58 ? 41.688 43.248 42.467 1.00 40.62 58 GLY B O 1
ATOM 1681 N N . VAL B 1 59 ? 41.155 43.791 40.349 1.00 42.82 59 VAL B N 1
ATOM 1682 C CA . VAL B 1 59 ? 42.447 44.450 40.089 1.00 48.54 59 VAL B CA 1
ATOM 1683 C C . VAL B 1 59 ? 42.442 45.891 39.536 1.00 42.36 59 VAL B C 1
ATOM 1684 O O . VAL B 1 59 ? 41.463 46.358 38.956 1.00 33.38 59 VAL B O 1
ATOM 1688 N N . ASP B 1 60 ? 43.575 46.568 39.725 1.00 43.00 60 ASP B N 1
ATOM 1689 C CA . ASP B 1 60 ? 43.814 47.940 39.261 1.00 39.39 60 ASP B CA 1
ATOM 1690 C C . ASP B 1 60 ? 42.695 48.921 39.638 1.00 37.17 60 ASP B C 1
ATOM 1691 O O . ASP B 1 60 ? 42.193 48.890 40.760 1.00 35.68 60 ASP B O 1
ATOM 1696 N N . LYS B 1 61 ? 42.309 49.791 38.707 1.00 33.84 61 LYS B N 1
ATOM 1697 C CA . LYS B 1 61 ? 41.356 50.851 39.036 1.00 40.84 61 LYS B CA 1
ATOM 1698 C C . LYS B 1 61 ? 39.895 50.389 39.073 1.00 31.47 61 LYS B C 1
ATOM 1699 O O . LYS B 1 61 ? 39.009 51.147 39.470 1.00 31.99 61 LYS B O 1
ATOM 1705 N N . HIS B 1 62 ? 39.649 49.145 38.675 1.00 29.26 62 HIS B N 1
ATOM 1706 C CA . HIS B 1 62 ? 38.294 48.606 38.720 1.00 28.44 62 HIS B CA 1
ATOM 1707 C C . HIS B 1 62 ? 38.077 47.673 39.902 1.00 30.08 62 HIS B C 1
ATOM 1708 O O . HIS B 1 62 ? 37.029 47.048 40.005 1.00 29.05 62 HIS B O 1
ATOM 1715 N N . ALA B 1 63 ? 39.067 47.582 40.788 1.00 29.28 63 ALA B N 1
ATOM 1716 C CA . ALA B 1 63 ? 38.962 46.711 41.956 1.00 33.91 63 ALA B CA 1
ATOM 1717 C C . ALA B 1 63 ? 37.935 47.238 42.955 1.00 26.86 63 ALA B C 1
ATOM 1718 O O . ALA B 1 63 ? 37.714 48.444 43.058 1.00 28.69 63 ALA B O 1
ATOM 1720 N N . ILE B 1 64 ? 37.290 46.328 43.672 1.00 24.64 64 ILE B N 1
ATOM 1721 C CA . ILE B 1 64 ? 36.388 46.729 44.742 1.00 31.10 64 ILE B CA 1
ATOM 1722 C C . ILE B 1 64 ? 36.890 46.161 46.068 1.00 30.19 64 ILE B C 1
ATOM 1723 O O . ILE B 1 64 ? 37.549 45.114 46.107 1.00 24.88 64 ILE B O 1
ATOM 1728 N N . GLN B 1 65 ? 36.601 46.867 47.153 1.00 25.48 65 GLN B N 1
ATOM 1729 C CA . GLN B 1 65 ? 37.111 46.466 48.455 1.00 25.15 65 GLN B CA 1
ATOM 1730 C C . GLN B 1 65 ? 36.149 46.903 49.543 1.00 24.26 65 GLN B C 1
ATOM 1731 O O . GLN B 1 65 ? 35.821 48.081 49.635 1.00 23.71 65 GLN B O 1
ATOM 1737 N N . SER B 1 66 ? 35.695 45.964 50.369 1.00 18.21 66 SER B N 1
ATOM 1738 C CA . SER B 1 66 ? 34.841 46.337 51.494 1.00 20.26 66 SER B CA 1
ATOM 1739 C C . SER B 1 66 ? 35.688 46.956 52.611 1.00 17.02 66 SER B C 1
ATOM 1740 O O . SER B 1 66 ? 36.658 46.354 53.058 1.00 18.42 66 SER B O 1
ATOM 1743 N N . VAL B 1 67 ? 35.308 48.158 53.044 1.00 17.69 67 VAL B N 1
ATOM 1744 C CA . VAL B 1 67 ? 35.984 48.859 54.136 1.00 14.58 67 VAL B CA 1
ATOM 1745 C C . VAL B 1 67 ? 34.917 49.418 55.065 1.00 16.55 67 VAL B C 1
ATOM 1746 O O . VAL B 1 67 ? 33.977 50.066 54.602 1.00 18.51 67 VAL B O 1
ATOM 1750 N N . TYR B 1 68 ? 35.044 49.175 56.365 1.00 17.21 68 TYR B N 1
ATOM 1751 C CA . TYR B 1 68 ? 34.058 49.723 57.299 1.00 16.96 68 TYR B CA 1
ATOM 1752 C C . TYR B 1 68 ? 34.608 49.834 58.717 1.00 19.94 68 TYR B C 1
ATOM 1753 O O . TYR B 1 68 ? 35.505 49.087 59.097 1.00 17.90 68 TYR B O 1
ATOM 1762 N N . ALA B 1 69 ? 34.075 50.769 59.501 1.00 16.42 69 ALA B N 1
ATOM 1763 C CA . ALA B 1 69 ? 34.552 50.930 60.871 1.00 17.40 69 ALA B CA 1
ATOM 1764 C C . ALA B 1 69 ? 33.408 50.855 61.864 1.00 18.63 69 ALA B C 1
ATOM 1765 O O . ALA B 1 69 ? 32.318 51.351 61.594 1.00 20.14 69 ALA B O 1
ATOM 1767 N N . CYS B 1 70 ? 33.672 50.238 63.015 1.00 18.54 70 CYS B N 1
ATOM 1768 C CA . CYS B 1 70 ? 32.670 50.055 64.060 1.00 19.37 70 CYS B CA 1
ATOM 1769 C C . CYS B 1 70 ? 33.234 50.395 65.432 1.00 18.15 70 CYS B C 1
ATOM 1770 O O . CYS B 1 70 ? 34.423 50.197 65.692 1.00 18.71 70 CYS B O 1
ATOM 1773 N N . THR B 1 71 ? 32.363 50.896 66.301 1.00 18.03 71 THR B N 1
ATOM 1774 C CA . THR B 1 71 ? 32.685 51.047 67.702 1.00 20.08 71 THR B CA 1
ATOM 1775 C C . THR B 1 71 ? 32.119 49.866 68.476 1.00 19.06 71 THR B C 1
ATOM 1776 O O . THR B 1 71 ? 30.961 49.509 68.300 1.00 18.80 71 THR B O 1
ATOM 1780 N N . TYR B 1 72 ? 32.953 49.274 69.324 1.00 18.15 72 TYR B N 1
ATOM 1781 C CA . TYR B 1 72 ? 32.596 48.097 70.108 1.00 22.00 72 TYR B CA 1
ATOM 1782 C C . TYR B 1 72 ? 32.295 48.420 71.571 1.00 22.22 72 TYR B C 1
ATOM 1783 O O . TYR B 1 72 ? 32.949 49.262 72.185 1.00 28.41 72 TYR B O 1
ATOM 1792 N N . HIS B 1 73 ? 31.305 47.740 72.125 1.00 17.72 73 HIS B N 1
ATOM 1793 C CA . HIS B 1 73 ? 30.951 47.922 73.526 1.00 22.93 73 HIS B CA 1
ATOM 1794 C C . HIS B 1 73 ? 30.695 46.569 74.164 1.00 25.44 73 HIS B C 1
ATOM 1795 O O . HIS B 1 73 ? 29.843 45.810 73.698 1.00 24.50 73 HIS B O 1
ATOM 1802 N N . ALA B 1 74 ? 31.430 46.281 75.234 1.00 24.16 74 ALA B N 1
ATOM 1803 C CA . ALA B 1 74 ? 31.324 45.004 75.936 1.00 24.44 74 ALA B CA 1
ATOM 1804 C C . ALA B 1 74 ? 30.622 45.155 77.284 1.00 32.24 74 ALA B C 1
ATOM 1805 O O . ALA B 1 74 ? 30.961 46.029 78.085 1.00 32.81 74 ALA B O 1
ATOM 1807 N N . ASP B 1 75 ? 29.645 44.290 77.529 1.00 27.85 75 ASP B N 1
ATOM 1808 C CA . ASP B 1 75 ? 28.961 44.245 78.817 1.00 29.15 75 ASP B CA 1
ATOM 1809 C C . ASP B 1 75 ? 28.938 42.811 79.330 1.00 26.67 75 ASP B C 1
ATOM 1810 O O . ASP B 1 75 ? 28.023 42.050 79.021 1.00 30.23 75 ASP B O 1
ATOM 1815 N N . LYS B 1 76 ? 29.946 42.442 80.114 1.00 26.23 76 LYS B N 1
ATOM 1816 C CA . LYS B 1 76 ? 30.102 41.056 80.540 1.00 23.98 76 LYS B CA 1
ATOM 1817 C C . LYS B 1 76 ? 29.005 40.622 81.519 1.00 30.70 76 LYS B C 1
ATOM 1818 O O . LYS B 1 76 ? 28.578 39.467 81.522 1.00 27.24 76 LYS B O 1
ATOM 1824 N N . GLU B 1 77 ? 28.531 41.553 82.338 1.00 35.33 77 GLU B N 1
ATOM 1825 C CA . GLU B 1 77 ? 27.417 41.244 83.226 1.00 40.60 77 GLU B CA 1
ATOM 1826 C C . GLU B 1 77 ? 26.194 40.825 82.413 1.00 35.47 77 GLU B C 1
ATOM 1827 O O . GLU B 1 77 ? 25.483 39.895 82.786 1.00 32.65 77 GLU B O 1
ATOM 1833 N N . ALA B 1 78 ? 25.965 41.499 81.287 1.00 31.41 78 ALA B N 1
ATOM 1834 C CA . ALA B 1 78 ? 24.783 41.233 80.461 1.00 27.26 78 ALA B CA 1
ATOM 1835 C C . ALA B 1 78 ? 24.972 40.136 79.410 1.00 29.89 78 ALA B C 1
ATOM 1836 O O . ALA B 1 78 ? 24.011 39.707 78.771 1.00 32.47 78 ALA B O 1
ATOM 1838 N N . GLY B 1 79 ? 26.203 39.676 79.229 1.00 27.25 79 GLY B N 1
ATOM 1839 C CA . GLY B 1 79 ? 26.469 38.680 78.211 1.00 30.06 79 GLY B CA 1
ATOM 1840 C C . GLY B 1 79 ? 26.244 39.238 76.819 1.00 27.02 79 GLY B C 1
ATOM 1841 O O . GLY B 1 79 ? 25.699 38.568 75.941 1.00 28.74 79 GLY B O 1
ATOM 1842 N N . LYS B 1 80 ? 26.654 40.479 76.606 1.00 24.79 80 LYS B N 1
ATOM 1843 C CA . LYS B 1 80 ? 26.472 41.073 75.293 1.00 26.90 80 LYS B CA 1
ATOM 1844 C C . LYS B 1 80 ? 27.667 41.923 74.888 1.00 22.69 80 LYS B C 1
ATOM 1845 O O . LYS B 1 80 ? 28.234 42.655 75.704 1.00 26.71 80 LYS B O 1
ATOM 1851 N N . ILE B 1 81 ? 28.061 41.789 73.625 1.00 20.52 81 ILE B N 1
ATOM 1852 C CA . ILE B 1 81 ? 29.093 42.625 73.024 1.00 19.79 81 ILE B CA 1
ATOM 1853 C C . ILE B 1 81 ? 28.473 43.160 71.745 1.00 23.99 81 ILE B C 1
ATOM 1854 O O . ILE B 1 81 ? 27.969 42.378 70.943 1.00 26.66 81 ILE B O 1
ATOM 1859 N N . THR B 1 82 ? 28.480 44.480 71.561 1.00 21.16 82 THR B N 1
ATOM 1860 C CA . THR B 1 82 ? 27.802 45.083 70.412 1.00 23.21 82 THR B CA 1
ATOM 1861 C C . THR B 1 82 ? 28.751 45.958 69.613 1.00 14.26 82 THR B C 1
ATOM 1862 O O . THR B 1 82 ? 29.723 46.487 70.149 1.00 28.13 82 THR B O 1
ATOM 1866 N N . TRP B 1 83 ? 28.477 46.106 68.327 1.00 17.82 83 TRP B N 1
ATOM 1867 C CA . TRP B 1 83 ? 29.209 47.089 67.547 1.00 13.94 83 TRP B CA 1
ATOM 1868 C C . TRP B 1 83 ? 28.280 47.958 66.712 1.00 14.26 83 TRP B C 1
ATOM 1869 O O . TRP B 1 83 ? 27.294 47.485 66.158 1.00 19.11 83 TRP B O 1
ATOM 1880 N N . SER B 1 84 ? 28.629 49.237 66.643 1.00 17.39 84 SER B N 1
ATOM 1881 C CA . SER B 1 84 ? 27.837 50.249 65.975 1.00 19.28 84 SER B CA 1
ATOM 1882 C C . SER B 1 84 ? 28.696 50.853 64.868 1.00 19.65 84 SER B C 1
ATOM 1883 O O . SER B 1 84 ? 29.907 50.970 65.011 1.00 21.36 84 SER B O 1
ATOM 1886 N N . PRO B 1 85 ? 28.069 51.238 63.753 1.00 25.40 85 PRO B N 1
ATOM 1887 C CA . PRO B 1 85 ? 28.864 51.799 62.654 1.00 25.75 85 PRO B CA 1
ATOM 1888 C C . PRO B 1 85 ? 29.412 53.198 62.943 1.00 30.97 85 PRO B C 1
ATOM 1889 O O . PRO B 1 85 ? 28.778 53.997 63.640 1.00 29.05 85 PRO B O 1
ATOM 1893 N N . ILE B 1 86 ? 30.601 53.477 62.418 1.00 24.79 86 ILE B N 1
ATOM 1894 C CA . ILE B 1 86 ? 31.156 54.823 62.475 1.00 24.98 86 ILE B CA 1
ATOM 1895 C C . ILE B 1 86 ? 30.822 55.492 61.149 1.00 30.21 86 ILE B C 1
ATOM 1896 O O . ILE B 1 86 ? 31.263 55.046 60.087 1.00 28.02 86 ILE B O 1
ATOM 1901 N N . LYS B 1 87 ? 30.006 56.540 61.205 1.00 31.55 87 LYS B N 1
ATOM 1902 C CA . LYS B 1 87 ? 29.503 57.146 59.977 1.00 37.37 87 LYS B CA 1
ATOM 1903 C C . LYS B 1 87 ? 30.631 57.785 59.180 1.00 31.16 87 LYS B C 1
ATOM 1904 O O . LYS B 1 87 ? 31.552 58.379 59.749 1.00 32.42 87 LYS B O 1
ATOM 1910 N N . GLY B 1 88 ? 30.562 57.647 57.861 1.00 33.52 88 GLY B N 1
ATOM 1911 C CA . GLY B 1 88 ? 31.531 58.277 56.984 1.00 33.00 88 GLY B CA 1
ATOM 1912 C C . GLY B 1 88 ? 32.781 57.468 56.675 1.00 32.87 88 GLY B C 1
ATOM 1913 O O . GLY B 1 88 ? 33.581 57.885 55.834 1.00 41.30 88 GLY B O 1
ATOM 1914 N N . GLU B 1 89 ? 32.950 56.315 57.325 1.00 25.44 89 GLU B N 1
ATOM 1915 C CA . GLU B 1 89 ? 34.145 55.493 57.114 1.00 26.23 89 GLU B CA 1
ATOM 1916 C C . GLU B 1 89 ? 33.950 54.349 56.107 1.00 23.08 89 GLU B C 1
ATOM 1917 O O . GLU B 1 89 ? 33.067 53.505 56.249 1.00 25.98 89 GLU B O 1
ATOM 1923 N N . GLY B 1 90 ? 34.788 54.331 55.083 1.00 23.04 90 GLY B N 1
ATOM 1924 C CA . GLY B 1 90 ? 34.743 53.265 54.101 1.00 19.41 90 GLY B CA 1
ATOM 1925 C C . GLY B 1 90 ? 33.455 53.297 53.310 1.00 25.43 90 GLY B C 1
ATOM 1926 O O . GLY B 1 90 ? 32.853 54.359 53.127 1.00 26.49 90 GLY B O 1
ATOM 1927 N N . ASN B 1 91 ? 33.026 52.125 52.850 1.00 22.47 91 ASN B N 1
ATOM 1928 C CA . ASN B 1 91 ? 31.854 52.011 51.986 1.00 22.53 91 ASN B CA 1
ATOM 1929 C C . ASN B 1 91 ? 30.827 51.011 52.522 1.00 22.82 91 ASN B C 1
ATOM 1930 O O . ASN B 1 91 ? 29.924 50.578 51.805 1.00 22.91 91 ASN B O 1
ATOM 1935 N N . GLY B 1 92 ? 30.963 50.646 53.791 1.00 17.37 92 GLY B N 1
ATOM 1936 C CA . GLY B 1 92 ? 30.012 49.753 54.421 1.00 16.36 92 GLY B CA 1
ATOM 1937 C C . GLY B 1 92 ? 29.504 50.368 55.713 1.00 22.94 92 GLY B C 1
ATOM 1938 O O . GLY B 1 92 ? 30.216 51.140 56.346 1.00 19.01 92 GLY B O 1
ATOM 1939 N N . VAL B 1 93 ? 28.276 50.035 56.088 1.00 19.59 93 VAL B N 1
ATOM 1940 C CA . VAL B 1 93 ? 27.701 50.451 57.371 1.00 19.51 93 VAL B CA 1
ATOM 1941 C C . VAL B 1 93 ? 27.294 49.200 58.122 1.00 20.26 93 VAL B C 1
ATOM 1942 O O . VAL B 1 93 ? 26.347 48.504 57.737 1.00 20.55 93 VAL B O 1
ATOM 1946 N N . VAL B 1 94 ? 28.023 48.913 59.195 1.00 16.99 94 VAL B N 1
ATOM 1947 C CA . VAL B 1 94 ? 27.951 47.615 59.847 1.00 19.39 94 VAL B CA 1
ATOM 1948 C C . VAL B 1 94 ? 27.619 47.727 61.319 1.00 20.27 94 VAL B C 1
ATOM 1949 O O . VAL B 1 94 ? 28.180 48.548 62.038 1.00 18.95 94 VAL B O 1
ATOM 1953 N N . SER B 1 95 ? 26.689 46.886 61.750 1.00 18.50 95 SER B N 1
ATOM 1954 C CA . SER B 1 95 ? 26.339 46.774 63.153 1.00 21.59 95 SER B CA 1
ATOM 1955 C C . SER B 1 95 ? 26.188 45.294 63.482 1.00 24.96 95 SER B C 1
ATOM 1956 O O . SER B 1 95 ? 26.012 44.458 62.592 1.00 23.40 95 SER B O 1
ATOM 1959 N N . GLY B 1 96 ? 26.270 44.961 64.761 1.00 19.62 96 GLY B N 1
ATOM 1960 C CA . GLY B 1 96 ? 26.095 43.578 65.159 1.00 15.00 96 GLY B CA 1
ATOM 1961 C C . GLY B 1 96 ? 26.264 43.348 66.646 1.00 22.86 96 GLY B C 1
ATOM 1962 O O . GLY B 1 96 ? 26.411 44.305 67.430 1.00 19.83 96 GLY B O 1
ATOM 1963 N N . SER B 1 97 ? 26.248 42.074 67.038 1.00 17.75 97 SER B N 1
ATOM 1964 C CA . SER B 1 97 ? 26.455 41.731 68.436 1.00 16.39 97 SER B CA 1
ATOM 1965 C C . SER B 1 97 ? 26.767 40.258 68.629 1.00 22.12 97 SER B C 1
ATOM 1966 O O . SER B 1 97 ? 26.471 39.429 67.775 1.00 18.11 97 SER B O 1
ATOM 1969 N N . TRP B 1 98 ? 27.387 39.957 69.765 1.00 17.11 98 TRP B N 1
ATOM 1970 C CA . TRP B 1 98 ? 27.448 38.611 70.297 1.00 20.84 98 TRP B CA 1
ATOM 1971 C C . TRP B 1 98 ? 26.570 38.596 71.533 1.00 21.11 98 TRP B C 1
ATOM 1972 O O . TRP B 1 98 ? 26.604 39.529 72.335 1.00 21.91 98 TRP B O 1
ATOM 1983 N N . THR B 1 99 ? 25.802 37.531 71.701 1.00 20.20 99 THR B N 1
ATOM 1984 C CA . THR B 1 99 ? 24.989 37.362 72.892 1.00 21.11 99 THR B CA 1
ATOM 1985 C C . THR B 1 99 ? 25.355 36.009 73.494 1.00 21.55 99 THR B C 1
ATOM 1986 O O . THR B 1 99 ? 25.229 34.976 72.840 1.00 25.59 99 THR B O 1
ATOM 1990 N N . LEU B 1 100 ? 25.839 36.013 74.730 1.00 24.49 100 LEU B N 1
ATOM 1991 C CA . LEU B 1 100 ? 26.376 34.792 75.313 1.00 22.19 100 LEU B CA 1
ATOM 1992 C C . LEU B 1 100 ? 25.569 34.347 76.516 1.00 17.07 100 LEU B C 1
ATOM 1993 O O . LEU B 1 100 ? 25.066 35.173 77.277 1.00 32.25 100 LEU B O 1
ATOM 1998 N N . SER B 1 101 ? 25.443 33.034 76.683 1.00 24.84 101 SER B N 1
ATOM 1999 C CA . SER B 1 101 ? 24.771 32.485 77.859 1.00 34.54 101 SER B CA 1
ATOM 2000 C C . SER B 1 101 ? 25.460 31.205 78.305 1.00 27.85 101 SER B C 1
ATOM 2001 O O . SER B 1 101 ? 25.680 30.304 77.502 1.00 30.39 101 SER B O 1
ATOM 2004 N N . ALA B 1 102 ? 25.795 31.120 79.586 1.00 28.22 102 ALA B N 1
ATOM 2005 C CA . ALA B 1 102 ? 26.466 29.931 80.089 1.00 20.72 102 ALA B CA 1
ATOM 2006 C C . ALA B 1 102 ? 25.567 28.703 79.940 1.00 23.36 102 ALA B C 1
ATOM 2007 O O . ALA B 1 102 ? 24.377 28.747 80.262 1.00 28.02 102 ALA B O 1
ATOM 2009 N N . LYS B 1 103 ? 26.132 27.613 79.433 1.00 24.43 103 LYS B N 1
ATOM 2010 C CA . LYS B 1 103 ? 25.454 26.319 79.453 1.00 26.67 103 LYS B CA 1
ATOM 2011 C C . LYS B 1 103 ? 26.258 25.394 80.365 1.00 30.83 103 LYS B C 1
ATOM 2012 O O . LYS B 1 103 ? 26.895 24.439 79.907 1.00 36.99 103 LYS B O 1
ATOM 2018 N N . GLY B 1 104 ? 26.231 25.685 81.659 1.00 28.71 104 GLY B N 1
ATOM 2019 C CA . GLY B 1 104 ? 27.087 24.989 82.598 1.00 27.66 104 GLY B CA 1
ATOM 2020 C C . GLY B 1 104 ? 28.426 25.694 82.681 1.00 33.30 104 GLY B C 1
ATOM 2021 O O . GLY B 1 104 ? 28.651 26.724 82.029 1.00 28.42 104 GLY B O 1
ATOM 2022 N N . ASP B 1 105 ? 29.329 25.133 83.472 1.00 26.96 105 ASP B N 1
ATOM 2023 C CA . ASP B 1 105 ? 30.604 25.782 83.763 1.00 28.84 105 ASP B CA 1
ATOM 2024 C C . ASP B 1 105 ? 31.626 25.715 82.620 1.00 26.68 105 ASP B C 1
ATOM 2025 O O . ASP B 1 105 ? 32.556 26.517 82.572 1.00 30.21 105 ASP B O 1
ATOM 2030 N N . ASN B 1 106 ? 31.467 24.755 81.717 1.00 26.54 106 ASN B N 1
ATOM 2031 C CA . ASN B 1 106 ? 32.432 24.575 80.638 1.00 29.96 106 ASN B CA 1
ATOM 2032 C C . ASN B 1 106 ? 31.822 24.583 79.241 1.00 32.19 106 ASN B C 1
ATOM 2033 O O . ASN B 1 106 ? 32.416 24.078 78.296 1.00 31.10 106 ASN B O 1
ATOM 2038 N N . ALA B 1 107 ? 30.632 25.154 79.110 1.00 31.57 107 ALA B N 1
ATOM 2039 C CA . ALA B 1 107 ? 30.020 25.318 77.799 1.00 27.83 107 ALA B CA 1
ATOM 2040 C C . ALA B 1 107 ? 29.339 26.677 77.737 1.00 28.66 107 ALA B C 1
ATOM 2041 O O . ALA B 1 107 ? 28.780 27.148 78.728 1.00 22.49 107 ALA B O 1
ATOM 2043 N N . THR B 1 108 ? 29.393 27.304 76.570 1.00 28.23 108 THR B N 1
ATOM 2044 C CA . THR B 1 108 ? 28.838 28.631 76.391 1.00 23.56 108 THR B CA 1
ATOM 2045 C C . THR B 1 108 ? 28.052 28.671 75.096 1.00 25.72 108 THR B C 1
ATOM 2046 O O . THR B 1 108 ? 28.572 28.331 74.027 1.00 24.20 108 THR B O 1
ATOM 2050 N N . ALA B 1 109 ? 26.790 29.080 75.184 1.00 26.97 109 ALA B N 1
ATOM 2051 C CA . ALA B 1 109 ? 25.987 29.277 73.984 1.00 27.80 109 ALA B CA 1
ATOM 2052 C C . ALA B 1 109 ? 26.253 30.676 73.433 1.00 22.63 109 ALA B C 1
ATOM 2053 O O . ALA B 1 109 ? 26.342 31.652 74.184 1.00 21.77 109 ALA B O 1
ATOM 2055 N N . VAL B 1 110 ? 26.360 30.780 72.116 1.00 19.99 110 VAL B N 1
ATOM 2056 C CA . VAL B 1 110 ? 26.656 32.075 71.507 1.00 20.94 110 VAL B CA 1
ATOM 2057 C C . VAL B 1 110 ? 25.734 32.383 70.332 1.00 22.27 110 VAL B C 1
ATOM 2058 O O . VAL B 1 110 ? 25.504 31.531 69.482 1.00 24.74 110 VAL B O 1
ATOM 2062 N N . LYS B 1 111 ? 25.186 33.595 70.312 1.00 19.91 111 LYS B N 1
ATOM 2063 C CA . LYS B 1 111 ? 24.417 34.066 69.162 1.00 22.91 111 LYS B CA 1
ATOM 2064 C C . LYS B 1 111 ? 25.115 35.250 68.485 1.00 21.80 111 LYS B C 1
ATOM 2065 O O . LYS B 1 111 ? 25.430 36.243 69.136 1.00 22.75 111 LYS B O 1
ATOM 2071 N N . PHE B 1 112 ? 25.342 35.133 67.177 1.00 22.23 112 PHE B N 1
ATOM 2072 C CA . PHE B 1 112 ? 26.001 36.167 66.373 1.00 22.27 112 PHE B CA 1
ATOM 2073 C C . PHE B 1 112 ? 24.951 36.825 65.498 1.00 27.18 112 PHE B C 1
ATOM 2074 O O . PHE B 1 112 ? 24.140 36.134 64.875 1.00 26.21 112 PHE B O 1
ATOM 2082 N N . GLN B 1 113 ? 24.959 38.150 65.451 1.00 24.11 113 GLN B N 1
ATOM 2083 C CA . GLN B 1 113 ? 24.050 38.889 64.586 1.00 21.50 113 GLN B CA 1
ATOM 2084 C C . GLN B 1 113 ? 24.845 39.977 63.933 1.00 19.82 113 GLN B C 1
ATOM 2085 O O . GLN B 1 113 ? 25.671 40.620 64.579 1.00 23.04 113 GLN B O 1
ATOM 2091 N N . THR B 1 114 ? 24.603 40.193 62.650 1.00 20.49 114 THR B N 1
ATOM 2092 C CA . THR B 1 114 ? 25.155 41.373 61.988 1.00 17.57 114 THR B CA 1
ATOM 2093 C C . THR B 1 114 ? 24.194 41.931 60.961 1.00 22.48 114 THR B C 1
ATOM 2094 O O . THR B 1 114 ? 23.590 41.173 60.191 1.00 22.38 114 THR B O 1
ATOM 2098 N N . SER B 1 115 ? 24.053 43.256 60.956 1.00 22.31 115 SER B N 1
ATOM 2099 C CA . SER B 1 115 ? 23.400 43.967 59.858 1.00 20.88 115 SER B CA 1
ATOM 2100 C C . SER B 1 115 ? 24.460 44.761 59.111 1.00 22.22 115 SER B C 1
ATOM 2101 O O . SER B 1 115 ? 25.252 45.485 59.725 1.00 21.15 115 SER B O 1
ATOM 2104 N N . ALA B 1 116 ? 24.473 44.631 57.791 1.00 21.04 116 ALA B N 1
ATOM 2105 C CA . ALA B 1 116 ? 25.499 45.268 56.973 1.00 18.57 116 ALA B CA 1
ATOM 2106 C C . ALA B 1 116 ? 24.925 45.837 55.676 1.00 23.78 116 ALA B C 1
ATOM 2107 O O . ALA B 1 116 ? 24.217 45.143 54.936 1.00 26.52 116 ALA B O 1
ATOM 2109 N N . GLU B 1 117 ? 25.214 47.107 55.419 1.00 22.38 117 GLU B N 1
ATOM 2110 C CA . GLU B 1 117 ? 24.878 47.726 54.140 1.00 23.79 117 GLU B CA 1
ATOM 2111 C C . GLU B 1 117 ? 26.168 48.035 53.403 1.00 24.40 117 GLU B C 1
ATOM 2112 O O . GLU B 1 117 ? 26.949 48.889 53.840 1.00 21.08 117 GLU B O 1
ATOM 2118 N N . LEU B 1 118 ? 26.390 47.343 52.290 1.00 22.35 118 LEU B N 1
ATOM 2119 C CA . LEU B 1 118 ? 27.647 47.428 51.558 1.00 20.68 118 LEU B CA 1
ATOM 2120 C C . LEU B 1 118 ? 27.416 48.093 50.213 1.00 30.51 118 LEU B C 1
ATOM 2121 O O . LEU B 1 118 ? 26.611 47.620 49.407 1.00 30.63 118 LEU B O 1
ATOM 2126 N N . THR B 1 119 ? 28.119 49.194 49.980 1.00 25.00 119 THR B N 1
ATOM 2127 C CA . THR B 1 119 ? 27.971 49.940 48.748 1.00 24.28 119 THR B CA 1
ATOM 2128 C C . THR B 1 119 ? 29.185 49.651 47.888 1.00 30.23 119 THR B C 1
ATOM 2129 O O . THR B 1 119 ? 30.314 49.944 48.288 1.00 31.05 119 THR B O 1
ATOM 2133 N N . VAL B 1 120 ? 28.959 49.045 46.725 1.00 23.05 120 VAL B N 1
ATOM 2134 C CA . VAL B 1 120 ? 30.063 48.631 45.881 1.00 23.57 120 VAL B CA 1
ATOM 2135 C C . VAL B 1 120 ? 30.025 49.397 44.574 1.00 20.41 120 VAL B C 1
ATOM 2136 O O . VAL B 1 120 ? 28.955 49.637 44.012 1.00 24.16 120 VAL B O 1
ATOM 2140 N N . PRO B 1 121 ? 31.199 49.800 44.083 1.00 23.93 121 PRO B N 1
ATOM 2141 C CA . PRO B 1 121 ? 31.183 50.620 42.877 1.00 28.25 121 PRO B CA 1
ATOM 2142 C C . PRO B 1 121 ? 31.142 49.754 41.620 1.00 28.67 121 PRO B C 1
ATOM 2143 O O . PRO B 1 121 ? 32.157 49.611 40.934 1.00 31.81 121 PRO B O 1
ATOM 2147 N N . LEU B 1 122 ? 29.980 49.170 41.344 1.00 25.75 122 LEU B N 1
ATOM 2148 C CA . LEU B 1 122 ? 29.737 48.451 40.098 1.00 23.97 122 LEU B CA 1
ATOM 2149 C C . LEU B 1 122 ? 28.504 49.080 39.454 1.00 24.48 122 LEU B C 1
ATOM 2150 O O . LEU B 1 122 ? 27.657 49.632 40.156 1.00 26.20 122 LEU B O 1
ATOM 2155 N N . PRO B 1 123 ? 28.383 48.994 38.120 1.00 27.74 123 PRO B N 1
ATOM 2156 C CA . PRO B 1 123 ? 27.199 49.557 37.449 1.00 26.27 123 PRO B CA 1
ATOM 2157 C C . PRO B 1 123 ? 25.883 49.039 38.034 1.00 21.31 123 PRO B C 1
ATOM 2158 O O . PRO B 1 123 ? 25.736 47.840 38.309 1.00 22.51 123 PRO B O 1
ATOM 2162 N N . SER B 1 124 ? 24.933 49.948 38.237 1.00 21.86 124 SER B N 1
ATOM 2163 C CA . SER B 1 124 ? 23.683 49.603 38.909 1.00 26.86 124 SER B CA 1
ATOM 2164 C C . SER B 1 124 ? 22.865 48.606 38.091 1.00 24.89 124 SER B C 1
ATOM 2165 O O . SER B 1 124 ? 22.004 47.902 38.630 1.00 27.20 124 SER B O 1
ATOM 2168 N N . LEU B 1 125 ? 23.147 48.549 36.793 1.00 22.18 125 LEU B N 1
ATOM 2169 C CA . LEU B 1 125 ? 22.555 47.539 35.915 1.00 29.17 125 LEU B CA 1
ATOM 2170 C C . LEU B 1 125 ? 22.632 46.153 36.573 1.00 26.84 125 LEU B C 1
ATOM 2171 O O . LEU B 1 125 ? 21.762 45.297 36.374 1.00 23.67 125 LEU B O 1
ATOM 2176 N N . LEU B 1 126 ? 23.664 45.958 37.390 1.00 20.54 126 LEU B N 1
ATOM 2177 C CA . LEU B 1 126 ? 24.008 44.633 37.910 1.00 19.89 126 LEU B CA 1
ATOM 2178 C C . LEU B 1 126 ? 23.410 44.303 39.277 1.00 19.48 126 LEU B C 1
ATOM 2179 O O . LEU B 1 126 ? 23.659 43.233 39.810 1.00 22.41 126 LEU B O 1
ATOM 2184 N N . LYS B 1 127 ? 22.631 45.217 39.841 1.00 18.90 127 LYS B N 1
ATOM 2185 C CA . LYS B 1 127 ? 22.098 45.020 41.185 1.00 22.37 127 LYS B CA 1
ATOM 2186 C C . LYS B 1 127 ? 21.442 43.653 41.406 1.00 25.19 127 LYS B C 1
ATOM 2187 O O . LYS B 1 127 ? 21.765 42.956 42.367 1.00 25.26 127 LYS B O 1
ATOM 2193 N N . LEU B 1 128 ? 20.502 43.269 40.547 1.00 20.68 128 LEU B N 1
ATOM 2194 C CA . LEU B 1 128 ? 19.749 42.037 40.802 1.00 29.79 128 LEU B CA 1
ATOM 2195 C C . LEU B 1 128 ? 20.605 40.774 40.749 1.00 31.15 128 LEU B C 1
ATOM 2196 O O . LEU B 1 128 ? 20.391 39.834 41.517 1.00 25.91 128 LEU B O 1
ATOM 2201 N N . ALA B 1 129 ? 21.579 40.752 39.845 1.00 22.66 129 ALA B N 1
ATOM 2202 C CA . ALA B 1 129 ? 22.461 39.594 39.722 1.00 29.41 129 ALA B CA 1
ATOM 2203 C C . ALA B 1 129 ? 23.557 39.571 40.789 1.00 21.92 129 ALA B C 1
ATOM 2204 O O . ALA B 1 129 ? 23.862 38.529 41.352 1.00 28.56 129 ALA B O 1
ATOM 2206 N N . ILE B 1 130 ? 24.137 40.734 41.063 1.00 22.91 130 ILE B N 1
ATOM 2207 C CA . ILE B 1 130 ? 25.325 40.813 41.915 1.00 19.19 130 ILE B CA 1
ATOM 2208 C C . ILE B 1 130 ? 25.003 40.819 43.404 1.00 22.72 130 ILE B C 1
ATOM 2209 O O . ILE B 1 130 ? 25.798 40.340 44.196 1.00 20.98 130 ILE B O 1
ATOM 2214 N N . SER B 1 131 ? 23.838 41.340 43.790 1.00 22.25 131 SER B N 1
ATOM 2215 C CA . SER B 1 131 ? 23.459 41.334 45.206 1.00 27.53 131 SER B CA 1
ATOM 2216 C C . SER B 1 131 ? 23.530 39.954 45.878 1.00 26.74 131 SER B C 1
ATOM 2217 O O . SER B 1 131 ? 24.176 39.801 46.911 1.00 22.38 131 SER B O 1
ATOM 2220 N N . PRO B 1 132 ? 22.875 38.943 45.295 1.00 27.67 132 PRO B N 1
ATOM 2221 C CA . PRO B 1 132 ? 22.930 37.623 45.929 1.00 27.44 132 PRO B CA 1
ATOM 2222 C C . PRO B 1 132 ? 24.357 37.076 46.003 1.00 31.88 132 PRO B C 1
ATOM 2223 O O . PRO B 1 132 ? 24.656 36.300 46.910 1.00 23.18 132 PRO B O 1
ATOM 2227 N N . VAL B 1 133 ? 25.213 37.476 45.062 1.00 28.26 133 VAL B N 1
ATOM 2228 C CA . VAL B 1 133 ? 26.600 37.020 45.032 1.00 25.67 133 VAL B CA 1
ATOM 2229 C C . VAL B 1 133 ? 27.404 37.603 46.202 1.00 25.40 133 VAL B C 1
ATOM 2230 O O . VAL B 1 133 ? 28.124 36.884 46.920 1.00 22.75 133 VAL B O 1
ATOM 2234 N N . ILE B 1 134 ? 27.298 38.915 46.368 1.00 22.67 134 ILE B N 1
ATOM 2235 C CA . ILE B 1 134 ? 27.898 39.594 47.515 1.00 25.31 134 ILE B CA 1
ATOM 2236 C C . ILE B 1 134 ? 27.387 38.962 48.822 1.00 25.27 134 ILE B C 1
ATOM 2237 O O . ILE B 1 134 ? 28.155 38.726 49.764 1.00 21.49 134 ILE B O 1
ATOM 2242 N N . LYS B 1 135 ? 26.086 38.682 48.882 1.00 20.48 135 LYS B N 1
ATOM 2243 C CA . LYS B 1 135 ? 25.499 38.097 50.083 1.00 21.20 135 LYS B CA 1
ATOM 2244 C C . LYS B 1 135 ? 26.058 36.697 50.360 1.00 28.48 135 LYS B C 1
ATOM 2245 O O . LYS B 1 135 ? 26.377 36.366 51.502 1.00 28.47 135 LYS B O 1
ATOM 2251 N N . HIS B 1 136 ? 26.161 35.885 49.308 1.00 24.58 136 HIS B N 1
ATOM 2252 C CA . HIS B 1 136 ? 26.707 34.536 49.409 1.00 34.48 136 HIS B CA 1
ATOM 2253 C C . HIS B 1 136 ? 28.118 34.565 49.993 1.00 25.04 136 HIS B C 1
ATOM 2254 O O . HIS B 1 136 ? 28.451 33.784 50.878 1.00 29.05 136 HIS B O 1
ATOM 2261 N N . GLU B 1 137 ? 28.937 35.478 49.495 1.00 21.12 137 GLU B N 1
ATOM 2262 C CA . GLU B 1 137 ? 30.326 35.561 49.923 1.00 28.98 137 GLU B CA 1
ATOM 2263 C C . GLU B 1 137 ? 30.405 36.049 51.367 1.00 24.66 137 GLU B C 1
ATOM 2264 O O . GLU B 1 137 ? 31.194 35.540 52.154 1.00 23.14 137 GLU B O 1
ATOM 2270 N N . PHE B 1 138 ? 29.586 37.041 51.703 1.00 23.31 138 PHE B N 1
ATOM 2271 C CA . PHE B 1 138 ? 29.557 37.575 53.060 1.00 24.27 138 PHE B CA 1
ATOM 2272 C C . PHE B 1 138 ? 29.159 36.490 54.050 1.00 26.09 138 PHE B C 1
ATOM 2273 O O . PHE B 1 138 ? 29.761 36.362 55.119 1.00 26.57 138 PHE B O 1
ATOM 2281 N N . ASN B 1 139 ? 28.149 35.699 53.696 1.00 24.62 139 ASN B N 1
ATOM 2282 C CA . ASN B 1 139 ? 27.759 34.560 54.525 1.00 28.86 139 ASN B CA 1
ATOM 2283 C C . ASN B 1 139 ? 28.844 33.475 54.617 1.00 26.86 139 ASN B C 1
ATOM 2284 O O . ASN B 1 139 ? 29.006 32.833 55.647 1.00 24.49 139 ASN B O 1
ATOM 2289 N N . SER B 1 140 ? 29.581 33.276 53.532 1.00 28.27 140 SER B N 1
ATOM 2290 C CA . SER B 1 140 ? 30.668 32.305 53.520 1.00 29.12 140 SER B CA 1
ATOM 2291 C C . SER B 1 140 ? 31.800 32.739 54.451 1.00 27.49 140 SER B C 1
ATOM 2292 O O . SER B 1 140 ? 32.373 31.915 55.161 1.00 29.05 140 SER B O 1
ATOM 2295 N N . LEU B 1 141 ? 32.123 34.034 54.437 1.00 24.05 141 LEU B N 1
ATOM 2296 C CA . LEU B 1 141 ? 33.098 34.595 55.376 1.00 24.12 141 LEU B CA 1
ATOM 2297 C C . LEU B 1 141 ? 32.660 34.396 56.831 1.00 26.08 141 LEU B C 1
ATOM 2298 O O . LEU B 1 141 ? 33.448 33.968 57.676 1.00 21.20 141 LEU B O 1
ATOM 2303 N N . VAL B 1 142 ? 31.405 34.716 57.126 1.00 23.01 142 VAL B N 1
ATOM 2304 C CA . VAL B 1 142 ? 30.890 34.546 58.481 1.00 25.17 142 VAL B CA 1
ATOM 2305 C C . VAL B 1 142 ? 30.938 33.070 58.888 1.00 24.91 142 VAL B C 1
ATOM 2306 O O . VAL B 1 142 ? 31.297 32.736 60.018 1.00 22.69 142 VAL B O 1
ATOM 2310 N N . ASP B 1 143 ? 30.591 32.179 57.966 1.00 25.74 143 ASP B N 1
ATOM 2311 C CA . ASP B 1 143 ? 30.633 30.750 58.289 1.00 26.74 143 ASP B CA 1
ATOM 2312 C C . ASP B 1 143 ? 32.046 30.325 58.661 1.00 23.49 143 ASP B C 1
ATOM 2313 O O . ASP B 1 143 ? 32.252 29.587 59.635 1.00 26.75 143 ASP B O 1
ATOM 2318 N N . THR B 1 144 ? 33.018 30.805 57.887 1.00 22.98 144 THR B N 1
ATOM 2319 C CA . THR B 1 144 ? 34.415 30.464 58.136 1.00 30.87 144 THR B CA 1
ATOM 2320 C C . THR B 1 144 ? 34.888 31.058 59.460 1.00 27.67 144 THR B C 1
ATOM 2321 O O . THR B 1 144 ? 35.645 30.428 60.202 1.00 28.05 144 THR B O 1
ATOM 2325 N N . TYR B 1 145 ? 34.436 32.272 59.754 1.00 24.05 145 TYR B N 1
ATOM 2326 C CA . TYR B 1 145 ? 34.691 32.903 61.048 1.00 22.46 145 TYR B CA 1
ATOM 2327 C C . TYR B 1 145 ? 34.178 32.013 62.182 1.00 27.64 145 TYR B C 1
ATOM 2328 O O . TYR B 1 145 ? 34.907 31.738 63.147 1.00 23.98 145 TYR B O 1
ATOM 2345 N N . ALA B 1 147 ? 33.584 28.876 62.303 1.00 35.20 147 ALA B N 1
ATOM 2346 C CA . ALA B 1 147 ? 34.373 27.645 62.355 1.00 35.14 147 ALA B CA 1
ATOM 2347 C C . ALA B 1 147 ? 35.785 27.860 62.895 1.00 32.17 147 ALA B C 1
ATOM 2348 O O . ALA B 1 147 ? 36.311 27.018 63.620 1.00 28.53 147 ALA B O 1
ATOM 2350 N N . ASN B 1 148 ? 36.403 28.983 62.539 1.00 28.08 148 ASN B N 1
ATOM 2351 C CA . ASN B 1 148 ? 37.732 29.305 63.053 1.00 31.00 148 ASN B CA 1
ATOM 2352 C C . ASN B 1 148 ? 37.730 29.560 64.548 1.00 33.84 148 ASN B C 1
ATOM 2353 O O . ASN B 1 148 ? 38.650 29.150 65.258 1.00 32.89 148 ASN B O 1
ATOM 2358 N N . LEU B 1 149 ? 36.696 30.251 65.015 1.00 30.06 149 LEU B N 1
ATOM 2359 C CA . LEU B 1 149 ? 36.562 30.568 66.426 1.00 30.14 149 LEU B CA 1
ATOM 2360 C C . LEU B 1 149 ? 36.360 29.283 67.221 1.00 40.09 149 LEU B C 1
ATOM 2361 O O . LEU B 1 149 ? 37.008 29.062 68.248 1.00 37.34 149 LEU B O 1
ATOM 2366 N N . LYS B 1 150 ? 35.464 28.431 66.734 1.00 43.32 150 LYS B N 1
ATOM 2367 C CA . LYS B 1 150 ? 35.139 27.197 67.433 1.00 49.78 150 LYS B CA 1
ATOM 2368 C C . LYS B 1 150 ? 36.388 26.327 67.573 1.00 51.44 150 LYS B C 1
ATOM 2369 O O . LYS B 1 150 ? 36.596 25.686 68.601 1.00 55.03 150 LYS B O 1
ATOM 2375 N N . LYS B 1 151 ? 37.223 26.323 66.53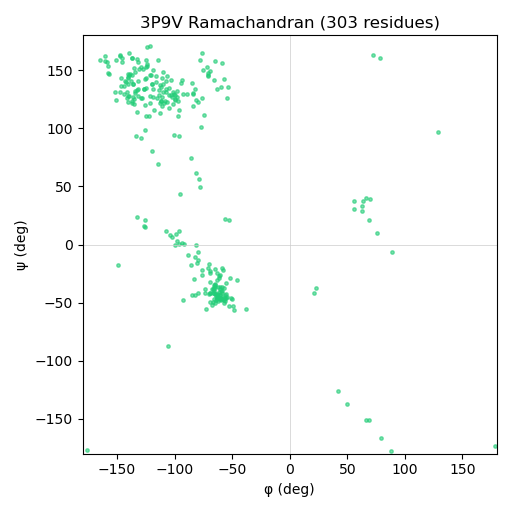9 1.00 50.74 151 LYS B N 1
ATOM 2376 C CA . LYS B 1 151 ? 38.474 25.573 66.566 1.00 52.10 151 LYS B CA 1
ATOM 2377 C C . LYS B 1 151 ? 39.556 26.252 67.412 1.00 52.14 151 LYS B C 1
ATOM 2378 O O . LYS B 1 151 ? 40.448 25.585 67.933 1.00 55.26 151 LYS B O 1
ATOM 2384 N N . ALA B 1 152 ? 39.470 27.573 67.552 1.00 48.18 152 ALA B N 1
ATOM 2385 C CA . ALA B 1 152 ? 40.412 28.326 68.383 1.00 51.68 152 ALA B CA 1
ATOM 2386 C C . ALA B 1 152 ? 40.208 28.041 69.871 1.00 54.78 152 ALA B C 1
ATOM 2387 O O . ALA B 1 152 ? 41.076 28.334 70.699 1.00 54.55 152 ALA B O 1
ATOM 2389 N N . PHE B 1 153 ? 39.055 27.478 70.208 1.00 54.47 153 PHE B N 1
ATOM 2390 C CA . PHE B 1 153 ? 38.779 27.088 71.584 1.00 53.16 153 PHE B CA 1
ATOM 2391 C C . PHE B 1 153 ? 39.113 25.614 71.831 1.00 62.84 153 PHE B C 1
ATOM 2392 O O . PHE B 1 153 ? 38.346 24.892 72.473 1.00 68.18 153 PHE B O 1
ATOM 2400 N N . LEU B 1 154 ? 40.262 25.177 71.320 1.00 62.93 154 LEU B N 1
ATOM 2401 C CA . LEU B 1 154 ? 40.711 23.798 71.496 1.00 64.35 154 LEU B CA 1
ATOM 2402 C C . LEU B 1 154 ? 42.162 23.737 71.973 1.00 63.04 154 LEU B C 1
ATOM 2403 O O . LEU B 1 154 ? 43.034 24.432 71.446 1.00 59.26 154 LEU B O 1
#

Radius of gyration: 23.16 Å; Cα contacts (8 Å, |Δi|>4): 607; chains: 2; bounding box: 51×36×72 Å

Sequence (307 aa):
AITVSIELNRDLEIPASYDEVFDLLADVPKSASHFPKVDKLVDLGNNAYRWEEKVGVDKHAIQSVYACTYHADKEAGKITWSPIKGEGNGVVSGSWTLSAKGDNATAVKFQTSAELTVPLPSLLKLAISPVIKHEFNSLVDTYANLKKAFLEHHHHAITVSIELNRDLEIPASYDEVFDLLADVPKSASHFPKVDKLVDLGNNAYRWEEKVGVDKHAIQSVYACTYHADKEAGKITWSPIKGEGNGVVSGSWTLSAKGDNATAVKFQTSAELTVPLPSLLKLAISPVIKHEFNSLVDTYANLKKAFL